Protein AF-A0A1Q3FTN7-F1 (afdb_monomer_lite)

Sequence (301 aa):
FKKHLVLKFFHNANARLQILNSNPANSDQLWDETGSYTIGQLLEKKIRYLQRISRCFEASRSEEESLADGGSYSGTVTLSFEPWGSGFEELFDMERYERYCKEQRFLTRQFNNLNRLRDLTHHDFIEAFQFEVAKNKLVDEWERSRQALQLKENKDRCEALRRDTVNREVALQTAVQAGVLIDEFYSWQLDQIQQTIDEWMSRFEREKDELDGRLQKARAKKNHWNDLKAEVAQRTLEIQRLQEVENAHLERIKHREVCLKSATKIQAWWRGVIVRRGIVLGARKRKKKQSKKNKHKKSKG

Structure (mmCIF, N/CA/C/O backbone):
data_AF-A0A1Q3FTN7-F1
#
_entry.id   AF-A0A1Q3FTN7-F1
#
loop_
_atom_site.group_PDB
_atom_site.id
_atom_site.type_symbol
_atom_site.label_atom_id
_atom_site.label_alt_id
_atom_site.label_comp_id
_atom_site.label_asym_id
_atom_site.label_entity_id
_atom_site.label_seq_id
_atom_site.pdbx_PDB_ins_code
_atom_site.Cartn_x
_atom_site.Cartn_y
_atom_site.Cartn_z
_atom_site.occupancy
_atom_site.B_iso_or_equiv
_atom_site.auth_seq_id
_atom_site.auth_comp_id
_atom_site.auth_asym_id
_atom_site.auth_atom_id
_atom_site.pdbx_PDB_model_num
ATOM 1 N N . PHE A 1 1 ? -48.629 12.466 56.355 1.00 54.19 1 PHE A N 1
ATOM 2 C CA . PHE A 1 1 ? -47.397 12.115 55.604 1.00 54.19 1 PHE A CA 1
ATOM 3 C C . PHE A 1 1 ? -47.635 11.163 54.419 1.00 54.19 1 PHE A C 1
ATOM 5 O O . PHE A 1 1 ? -47.150 11.447 53.330 1.00 54.19 1 PHE A O 1
ATOM 12 N N . LYS A 1 2 ? -48.411 10.073 54.568 1.00 70.19 2 LYS A N 1
ATOM 13 C CA . LYS A 1 2 ? -48.572 9.034 53.522 1.00 70.19 2 LYS A CA 1
ATOM 14 C C . LYS A 1 2 ? -49.324 9.490 52.247 1.00 70.19 2 LYS A C 1
ATOM 16 O O . LYS A 1 2 ? -48.872 9.184 51.149 1.00 70.19 2 LYS A O 1
ATOM 21 N N . LYS A 1 3 ? -50.388 10.305 52.359 1.00 75.25 3 LYS A N 1
ATOM 22 C CA . LYS A 1 3 ? -51.186 10.800 51.206 1.00 75.25 3 LYS A CA 1
ATOM 23 C C . LYS A 1 3 ? -50.378 11.644 50.211 1.00 75.25 3 LYS A C 1
ATOM 25 O O . LYS A 1 3 ? -50.482 11.468 49.003 1.00 75.25 3 LYS A O 1
ATOM 30 N N . HIS A 1 4 ? -49.529 12.531 50.725 1.00 77.56 4 HIS A N 1
ATOM 31 C CA . HIS A 1 4 ? -48.688 13.399 49.901 1.00 77.56 4 HIS A CA 1
ATOM 32 C C . HIS A 1 4 ? -47.653 12.603 49.086 1.00 77.56 4 HIS A C 1
ATOM 34 O O . HIS A 1 4 ? -47.332 12.968 47.958 1.00 77.56 4 HIS A O 1
ATOM 40 N N . LEU A 1 5 ? -47.173 11.478 49.627 1.00 80.88 5 LEU A N 1
ATOM 41 C CA . LEU A 1 5 ? -46.269 10.568 48.926 1.00 80.88 5 LEU A CA 1
ATOM 42 C C . LEU A 1 5 ? -46.978 9.879 47.745 1.00 80.88 5 LEU A C 1
ATOM 44 O O . LEU A 1 5 ? -46.452 9.858 46.637 1.00 80.88 5 LEU A O 1
ATOM 48 N N . VAL A 1 6 ? -48.203 9.386 47.967 1.00 80.81 6 VAL A N 1
ATOM 49 C CA . VAL A 1 6 ? -49.033 8.742 46.930 1.00 80.81 6 VAL A CA 1
ATOM 50 C C . VAL A 1 6 ? -49.372 9.722 45.805 1.00 80.81 6 VAL A C 1
ATOM 52 O O . VAL A 1 6 ? -49.230 9.375 44.635 1.00 80.81 6 VAL A O 1
ATOM 55 N N . LEU A 1 7 ? -49.730 10.966 46.138 1.00 81.94 7 LEU A N 1
ATOM 56 C CA . LEU A 1 7 ? -49.997 12.015 45.147 1.00 81.94 7 LEU A CA 1
ATOM 57 C C . LEU A 1 7 ? -48.755 12.370 44.319 1.00 81.94 7 LEU A C 1
ATOM 59 O O . LEU A 1 7 ? -48.865 12.530 43.103 1.00 81.94 7 LEU A O 1
ATOM 63 N N . LYS A 1 8 ? -47.572 12.431 44.947 1.00 85.94 8 LYS A N 1
ATOM 64 C CA . LYS A 1 8 ? -46.294 12.644 44.248 1.00 85.94 8 LYS A CA 1
ATOM 65 C C . LYS A 1 8 ? -45.966 11.505 43.285 1.00 85.94 8 LYS A C 1
ATOM 67 O O . LYS A 1 8 ? -45.593 11.770 42.144 1.00 85.94 8 LYS A O 1
ATOM 72 N N . PHE A 1 9 ? -46.137 10.252 43.709 1.00 83.94 9 PHE A N 1
ATOM 73 C CA . PHE A 1 9 ? -45.929 9.099 42.830 1.00 83.94 9 PHE A CA 1
ATOM 74 C C . PHE A 1 9 ? -46.935 9.057 41.682 1.00 83.94 9 PHE A C 1
ATOM 76 O O . PHE A 1 9 ? -46.555 8.747 40.556 1.00 83.94 9 PHE A O 1
ATOM 83 N N . PHE A 1 10 ? -48.188 9.430 41.942 1.00 86.88 10 PHE A N 1
ATOM 84 C CA . PHE A 1 10 ? -49.216 9.526 40.913 1.00 86.88 10 PHE A CA 1
ATOM 85 C C . PHE A 1 10 ? -48.866 10.584 39.857 1.00 86.88 10 PHE A C 1
ATOM 87 O O . PHE A 1 10 ? -48.872 10.282 38.666 1.00 86.88 10 PHE A O 1
ATOM 94 N N . HIS A 1 11 ? -48.471 11.790 40.278 1.00 85.62 11 HIS A N 1
ATOM 95 C CA . HIS A 1 11 ? -48.062 12.857 39.357 1.00 85.62 11 HIS A CA 1
ATOM 96 C C . HIS A 1 11 ? -46.811 12.479 38.558 1.00 85.62 11 HIS A C 1
ATOM 98 O O . HIS A 1 11 ? -46.754 12.723 37.356 1.00 85.62 11 HIS A O 1
ATOM 104 N N . ASN A 1 12 ? -45.829 11.835 39.196 1.00 89.12 12 ASN A N 1
ATOM 105 C CA . ASN A 1 12 ? -44.617 11.384 38.518 1.00 89.12 12 ASN A CA 1
ATOM 106 C C . ASN A 1 12 ? -44.907 10.302 37.465 1.00 89.12 12 ASN A C 1
ATOM 108 O O . ASN A 1 12 ? -44.396 10.384 36.349 1.00 89.12 12 ASN A O 1
ATOM 112 N N . ALA A 1 13 ? -45.752 9.320 37.794 1.00 84.12 13 ALA A N 1
ATOM 113 C CA . ALA A 1 13 ? -46.160 8.280 36.854 1.00 84.12 13 ALA A CA 1
ATOM 114 C C . ALA A 1 13 ? -46.949 8.864 35.671 1.00 84.12 13 ALA A C 1
ATOM 116 O O . ALA A 1 13 ? -46.698 8.488 34.528 1.00 84.12 13 ALA A O 1
ATOM 117 N N . ASN A 1 14 ? -47.839 9.826 35.931 1.00 85.81 14 ASN A N 1
ATOM 118 C CA . ASN A 1 14 ? -48.629 10.485 34.893 1.00 85.81 14 ASN A CA 1
ATOM 119 C C . ASN A 1 14 ? -47.761 11.354 33.964 1.00 85.81 14 ASN A C 1
ATOM 121 O O . ASN A 1 14 ? -47.910 11.292 32.749 1.00 85.81 14 ASN A O 1
ATOM 125 N N . ALA A 1 15 ? -46.791 12.095 34.511 1.00 87.00 15 ALA A N 1
ATOM 126 C CA . ALA A 1 15 ? -45.841 12.875 33.715 1.00 87.00 15 ALA A CA 1
ATOM 127 C C . ALA A 1 15 ? -44.970 11.982 32.814 1.00 87.00 15 ALA A C 1
ATOM 129 O O . ALA A 1 15 ? -44.750 12.296 31.648 1.00 87.00 15 ALA A O 1
ATOM 130 N N . ARG A 1 16 ? -44.513 10.830 33.325 1.00 86.12 16 ARG A N 1
ATOM 131 C CA . ARG A 1 16 ? -43.755 9.851 32.528 1.00 86.12 16 ARG A CA 1
ATOM 132 C C . ARG A 1 16 ? -44.594 9.245 31.405 1.00 86.12 16 ARG A C 1
ATOM 134 O O . ARG A 1 16 ? -44.077 9.079 30.307 1.00 86.12 16 ARG A O 1
ATOM 141 N N . LEU A 1 17 ? -45.873 8.961 31.660 1.00 85.19 17 LEU A N 1
ATOM 142 C CA . LEU A 1 17 ? -46.797 8.478 30.633 1.00 85.19 17 LEU A CA 1
ATOM 143 C C . LEU A 1 17 ? -47.054 9.546 29.557 1.00 85.19 17 LEU A C 1
ATOM 145 O O . LEU A 1 17 ? -47.060 9.229 28.374 1.00 85.19 17 LEU A O 1
ATOM 149 N N . GLN A 1 18 ? -47.197 10.817 29.944 1.00 85.75 18 GLN A N 1
ATOM 150 C CA . GLN A 1 18 ? -47.347 11.925 28.994 1.00 85.75 18 GLN A CA 1
ATOM 151 C C . GLN A 1 18 ? -46.122 12.080 28.086 1.00 85.75 18 GLN A C 1
ATOM 153 O O . GLN A 1 18 ? -46.291 12.194 26.877 1.00 85.75 18 GLN A O 1
ATOM 158 N N . ILE A 1 19 ? -44.906 12.007 28.642 1.00 84.44 19 ILE A N 1
ATOM 159 C CA . ILE A 1 19 ? -43.655 12.059 27.864 1.00 84.44 19 ILE A CA 1
ATOM 160 C C . ILE A 1 19 ? -43.576 10.892 26.870 1.00 84.44 19 ILE A C 1
ATOM 162 O O . ILE A 1 19 ? -43.194 11.093 25.719 1.00 84.44 19 ILE A O 1
ATOM 166 N N . LEU A 1 20 ? -43.966 9.687 27.298 1.00 82.00 20 LEU A N 1
ATOM 167 C CA . LEU A 1 20 ? -44.034 8.506 26.432 1.00 82.00 20 LEU A CA 1
ATOM 168 C C . LEU A 1 20 ? -45.044 8.687 25.289 1.00 82.00 20 LEU A C 1
ATOM 170 O O . LEU A 1 20 ? -44.725 8.386 24.144 1.00 82.00 20 LEU A O 1
ATOM 174 N N . ASN A 1 21 ? -46.219 9.249 25.575 1.00 81.75 21 ASN A N 1
ATOM 175 C CA . ASN A 1 21 ? -47.263 9.479 24.573 1.00 81.75 21 ASN A CA 1
ATOM 176 C C . ASN A 1 21 ? -46.935 10.623 23.599 1.00 81.75 21 ASN A C 1
ATOM 178 O O . ASN A 1 21 ? -47.453 10.645 22.486 1.00 81.75 21 ASN A O 1
ATOM 182 N N . SER A 1 22 ? -46.070 11.569 23.981 1.00 83.50 22 SER A N 1
ATOM 183 C CA . SER A 1 22 ? -45.594 12.631 23.083 1.00 83.50 22 SER A CA 1
ATOM 184 C C . SER A 1 22 ? -44.645 12.128 21.988 1.00 83.50 22 SER A C 1
ATOM 186 O O . SER A 1 22 ? -44.362 12.882 21.059 1.00 83.50 22 SER A O 1
ATOM 188 N N . ASN A 1 23 ? -44.155 10.884 22.068 1.00 77.88 23 ASN A N 1
ATOM 189 C CA . ASN A 1 23 ? -43.264 10.303 21.066 1.00 77.88 23 ASN A CA 1
ATOM 190 C C . ASN A 1 23 ? -43.755 8.913 20.594 1.00 77.88 23 ASN A C 1
ATOM 192 O O . ASN A 1 23 ? -43.204 7.884 20.998 1.00 77.88 23 ASN A O 1
ATOM 196 N N . PRO A 1 24 ? -44.790 8.865 19.730 1.00 65.38 24 PRO A N 1
ATOM 197 C CA . PRO A 1 24 ? -45.489 7.630 19.356 1.00 65.38 24 PRO A CA 1
ATOM 198 C C . PRO A 1 24 ? -44.643 6.644 18.534 1.00 65.38 24 PRO A C 1
ATOM 200 O O . PRO A 1 24 ? -45.019 5.488 18.396 1.00 65.38 24 PRO A O 1
ATOM 203 N N . ALA A 1 25 ? -43.488 7.064 18.006 1.00 67.25 25 ALA A N 1
ATOM 204 C CA . ALA A 1 25 ? -42.606 6.190 17.230 1.00 67.25 25 ALA A CA 1
ATOM 205 C C . ALA A 1 25 ? -41.833 5.168 18.093 1.00 67.25 25 ALA A C 1
ATOM 207 O O . ALA A 1 25 ? -41.363 4.168 17.561 1.00 67.25 25 ALA A O 1
ATOM 208 N N . ASN A 1 26 ? -41.716 5.398 19.410 1.00 61.78 26 ASN A N 1
ATOM 209 C CA . ASN A 1 26 ? -40.898 4.581 20.320 1.00 61.78 26 ASN A CA 1
ATOM 210 C C . ASN A 1 26 ? -41.686 3.916 21.466 1.00 61.78 26 ASN A C 1
ATOM 212 O O . ASN A 1 26 ? -41.104 3.134 22.220 1.00 61.78 26 ASN A O 1
ATOM 216 N N . SER A 1 27 ? -42.982 4.208 21.642 1.00 58.59 27 SER A N 1
ATOM 217 C CA . SER A 1 27 ? -43.748 3.734 22.810 1.00 58.59 27 SER A CA 1
ATOM 218 C C . SER A 1 27 ? -43.970 2.220 22.824 1.00 58.59 27 SER A C 1
ATOM 220 O O . SER A 1 27 ? -43.986 1.617 23.897 1.00 58.59 27 SER A O 1
ATOM 222 N N . ASP A 1 28 ? -44.083 1.608 21.645 1.00 62.91 28 ASP A N 1
ATOM 223 C CA . ASP A 1 28 ? -44.433 0.189 21.492 1.00 62.91 28 ASP A CA 1
ATOM 224 C C . ASP A 1 28 ? -43.206 -0.738 21.433 1.00 62.91 28 ASP A C 1
ATOM 226 O O . ASP A 1 28 ? -43.347 -1.958 21.415 1.00 62.91 28 ASP A O 1
ATOM 230 N N . GLN A 1 29 ? -41.989 -0.179 21.435 1.00 69.75 29 GLN A N 1
ATOM 231 C CA . GLN A 1 29 ? -40.733 -0.945 21.389 1.00 69.75 29 GLN A CA 1
ATOM 232 C C . GLN A 1 29 ? -40.005 -1.026 22.733 1.00 69.75 29 GLN A C 1
ATOM 234 O O . GLN A 1 29 ? -39.051 -1.789 22.882 1.00 69.75 29 GLN A O 1
ATOM 239 N N . LEU A 1 30 ? -40.439 -0.249 23.723 1.00 74.88 30 LEU A N 1
ATOM 240 C CA . LEU A 1 30 ? -39.856 -0.254 25.056 1.00 74.88 30 LEU A CA 1
ATOM 241 C C . LEU A 1 30 ? -40.572 -1.298 25.912 1.00 74.88 30 LEU A C 1
ATOM 243 O O . LEU A 1 30 ? -41.626 -1.035 26.494 1.00 74.88 30 LEU A O 1
ATOM 247 N N . TRP A 1 31 ? -39.990 -2.490 25.954 1.00 81.62 31 TRP A N 1
ATOM 248 C CA . TRP A 1 31 ? -40.450 -3.611 26.766 1.00 81.62 31 TRP A CA 1
ATOM 249 C C . TRP A 1 31 ? -39.844 -3.559 28.169 1.00 81.62 31 TRP A C 1
ATOM 251 O O . TRP A 1 31 ? -38.772 -2.987 28.378 1.00 81.62 31 TRP A O 1
ATOM 261 N N . ASP A 1 32 ? -40.540 -4.137 29.144 1.00 81.25 32 ASP A N 1
ATOM 262 C CA . ASP A 1 32 ? -39.949 -4.396 30.453 1.00 81.25 32 ASP A CA 1
ATOM 263 C C . ASP A 1 32 ? -38.835 -5.459 30.376 1.00 81.25 32 ASP A C 1
ATOM 265 O O . ASP A 1 32 ? -38.664 -6.143 29.368 1.00 81.25 32 ASP A O 1
ATOM 269 N N . GLU A 1 33 ? -38.065 -5.613 31.456 1.00 75.56 33 GLU A N 1
ATOM 270 C CA . GLU A 1 33 ? -36.954 -6.579 31.542 1.00 75.56 33 GLU A CA 1
ATOM 271 C C . GLU A 1 33 ? -37.396 -8.037 31.304 1.00 75.56 33 GLU A C 1
ATOM 273 O O . GLU A 1 33 ? -36.567 -8.902 31.029 1.00 75.56 33 GLU A O 1
ATOM 278 N N . THR A 1 34 ? -38.703 -8.312 31.383 1.00 80.88 34 THR A N 1
ATOM 279 C CA . THR A 1 34 ? -39.304 -9.629 31.144 1.00 80.88 34 THR A CA 1
ATOM 280 C C . THR A 1 34 ? -39.882 -9.798 29.737 1.00 80.88 34 THR A C 1
ATOM 282 O O . THR A 1 34 ? -40.396 -10.870 29.421 1.00 80.88 34 THR A O 1
ATOM 285 N N . GLY A 1 35 ? -39.850 -8.757 28.898 1.00 79.12 35 GLY A N 1
ATOM 286 C CA . GLY A 1 35 ? -40.437 -8.757 27.557 1.00 79.12 35 GLY A CA 1
ATOM 287 C C . GLY A 1 35 ? -41.961 -8.937 27.526 1.00 79.12 35 GLY A C 1
ATOM 288 O O . GLY A 1 35 ? -42.517 -9.203 26.467 1.00 79.12 35 GLY A O 1
ATOM 289 N N . SER A 1 36 ? -42.641 -8.852 28.673 1.00 82.50 36 SER A N 1
ATOM 290 C CA . SER A 1 36 ? -44.036 -9.297 28.823 1.00 82.50 36 SER A CA 1
ATOM 291 C C . SER A 1 36 ? -45.043 -8.154 28.731 1.00 82.50 36 SER A C 1
ATOM 293 O O . SER A 1 36 ? -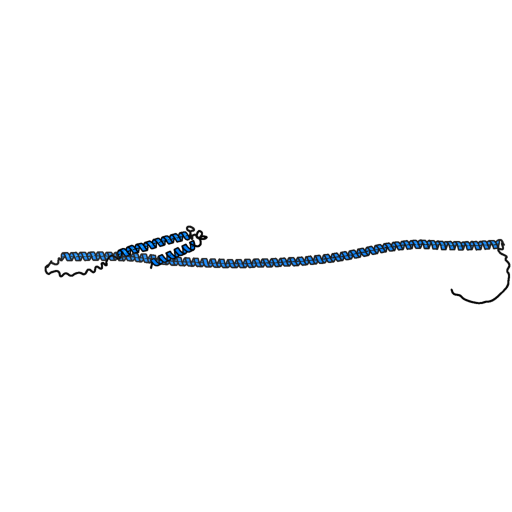46.199 -8.372 28.371 1.00 82.50 36 SER A O 1
ATOM 295 N N . TYR A 1 37 ? -44.610 -6.934 29.047 1.00 82.69 37 TYR A N 1
ATOM 296 C CA . TYR A 1 37 ? -45.428 -5.729 28.969 1.00 82.69 37 TYR A CA 1
ATOM 297 C C . TYR A 1 37 ? -44.615 -4.586 28.374 1.00 82.69 37 TYR A C 1
ATOM 299 O O . TYR A 1 37 ? -43.414 -4.461 28.626 1.00 82.69 37 TYR A O 1
ATOM 307 N N . THR A 1 38 ? -45.278 -3.702 27.633 1.00 88.06 38 THR A N 1
ATOM 308 C CA . THR A 1 38 ? -44.651 -2.433 27.258 1.00 88.06 38 THR A CA 1
ATOM 309 C C . THR A 1 38 ? -44.547 -1.529 28.487 1.00 88.06 38 THR A C 1
ATOM 311 O O . THR A 1 38 ? -45.390 -1.562 29.394 1.00 88.06 38 THR A O 1
ATOM 314 N N . ILE A 1 39 ? -43.519 -0.680 28.538 1.00 84.69 39 ILE A N 1
ATOM 315 C CA . ILE A 1 39 ? -43.327 0.286 29.630 1.00 84.69 39 ILE A CA 1
ATOM 316 C C . ILE A 1 39 ? -44.570 1.183 29.782 1.00 84.69 39 ILE A C 1
ATOM 318 O O . ILE A 1 39 ? -44.947 1.520 30.908 1.00 84.69 39 ILE A O 1
ATOM 322 N N . GLY A 1 40 ? -45.259 1.500 28.678 1.00 84.69 40 GLY A N 1
ATOM 323 C CA . GLY A 1 40 ? -46.549 2.199 28.684 1.00 84.69 40 GLY A CA 1
ATOM 324 C C . GLY A 1 40 ? -47.642 1.436 29.444 1.00 84.69 40 GLY A C 1
ATOM 325 O O . GLY A 1 40 ? -48.225 1.974 30.388 1.00 84.69 40 GLY A O 1
ATOM 326 N N . GLN A 1 41 ? -47.859 0.155 29.121 1.00 86.56 41 GLN A N 1
ATOM 327 C CA . GLN A 1 41 ? -48.838 -0.703 29.810 1.00 86.56 41 GLN A CA 1
ATOM 328 C C . GLN A 1 41 ? -48.537 -0.847 31.310 1.00 86.56 41 GLN A C 1
ATOM 330 O O . GLN A 1 41 ? -49.444 -0.831 32.150 1.00 86.56 41 GLN A O 1
ATOM 335 N N . LEU A 1 42 ? -47.256 -0.948 31.673 1.00 86.25 42 LEU A N 1
ATOM 336 C CA . LEU A 1 42 ? -46.833 -1.036 33.068 1.00 86.25 42 LEU A CA 1
ATOM 337 C C . LEU A 1 42 ? -47.118 0.267 33.834 1.00 86.25 42 LEU A C 1
ATOM 339 O O . LEU A 1 42 ? -47.568 0.227 34.985 1.00 86.25 42 LEU A O 1
ATOM 343 N N . LEU A 1 43 ? -46.8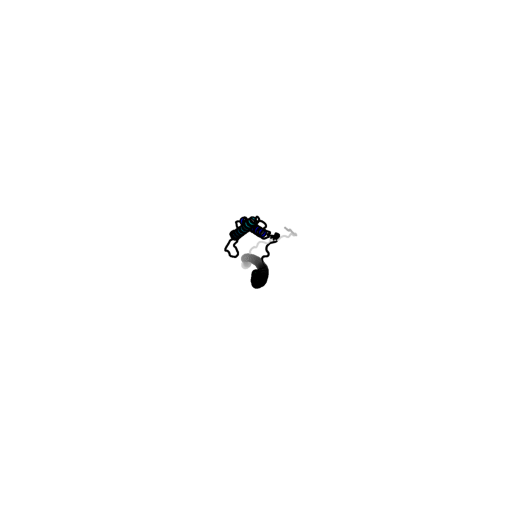77 1.423 33.209 1.00 85.25 43 LEU A N 1
ATOM 344 C CA . LEU A 1 43 ? -47.177 2.733 33.791 1.00 85.25 43 LEU A CA 1
ATOM 345 C C . LEU A 1 43 ? -48.681 2.937 33.971 1.00 85.25 43 LEU A C 1
ATOM 347 O O . LEU A 1 43 ? -49.097 3.349 35.054 1.00 85.25 43 LEU A O 1
ATOM 351 N N . GLU A 1 44 ? -49.506 2.567 32.991 1.00 88.31 44 GLU A N 1
ATOM 352 C CA . GLU A 1 44 ? -50.966 2.609 33.129 1.00 88.31 44 GLU A CA 1
ATOM 353 C C . GLU A 1 44 ? -51.463 1.739 34.287 1.00 88.31 44 GLU A C 1
ATOM 355 O O . GLU A 1 44 ? -52.283 2.176 35.101 1.00 88.31 44 GLU A O 1
ATOM 360 N N . LYS A 1 45 ? -50.931 0.518 34.419 1.00 88.69 45 LYS A N 1
ATOM 361 C CA . LYS A 1 45 ? -51.273 -0.388 35.524 1.00 88.69 45 LYS A CA 1
ATOM 362 C C . LYS A 1 45 ? -50.902 0.218 36.882 1.00 88.69 45 LYS A C 1
ATOM 364 O O . LYS A 1 45 ? -51.706 0.167 37.816 1.00 88.69 45 LYS A O 1
ATOM 369 N N . LYS A 1 46 ? -49.720 0.839 36.993 1.00 86.62 46 LYS A N 1
ATOM 370 C CA . LYS A 1 46 ? -49.274 1.539 38.213 1.00 86.62 46 LYS A CA 1
ATOM 371 C C . LYS A 1 46 ? -50.144 2.760 38.527 1.00 86.62 46 LYS A C 1
ATOM 373 O O . LYS A 1 46 ? -50.503 2.956 39.686 1.00 86.62 46 LYS A O 1
ATOM 378 N N . ILE A 1 47 ? -50.540 3.537 37.519 1.00 89.38 47 ILE A N 1
ATOM 379 C CA . ILE A 1 47 ? -51.456 4.679 37.665 1.00 89.38 47 ILE A CA 1
ATOM 380 C C . ILE A 1 47 ? -52.815 4.210 38.198 1.00 89.38 47 ILE A C 1
ATOM 382 O O . ILE A 1 47 ? -53.291 4.759 39.192 1.00 89.38 47 ILE A O 1
ATOM 386 N N . ARG A 1 48 ? -53.406 3.151 37.624 1.00 88.19 48 ARG A N 1
ATOM 387 C CA . ARG A 1 48 ? -54.673 2.569 38.113 1.00 88.19 48 ARG A CA 1
ATOM 388 C C . ARG A 1 48 ? -54.567 2.081 39.560 1.00 88.19 48 ARG A C 1
ATOM 390 O O . ARG A 1 48 ? -55.484 2.288 40.355 1.00 88.19 48 ARG A O 1
ATOM 397 N N . TYR A 1 49 ? -53.444 1.465 39.927 1.00 83.94 49 TYR A N 1
ATOM 398 C CA . TYR A 1 49 ? -53.199 1.017 41.300 1.00 83.94 49 TYR A CA 1
ATOM 399 C C . TYR A 1 49 ? -53.114 2.194 42.286 1.00 83.94 49 TYR A C 1
ATOM 401 O O . TYR A 1 49 ? -53.758 2.175 43.336 1.00 83.94 49 TYR A O 1
ATOM 409 N N . LEU A 1 50 ? -52.397 3.260 41.921 1.00 82.44 50 LEU A N 1
ATOM 410 C CA . LEU A 1 50 ? -52.296 4.478 42.730 1.00 82.44 50 LEU A CA 1
ATOM 411 C C . LEU A 1 50 ? -53.643 5.209 42.858 1.00 82.44 50 LEU A C 1
ATOM 413 O O . LEU A 1 50 ? -53.954 5.712 43.936 1.00 82.44 50 LEU A O 1
ATOM 417 N N . GLN A 1 51 ? -54.480 5.208 41.814 1.00 84.12 51 GLN A N 1
ATOM 418 C CA . GLN A 1 51 ? -55.854 5.727 41.887 1.00 84.12 51 GLN A CA 1
ATOM 419 C C . GLN A 1 51 ? -56.707 4.939 42.881 1.00 84.12 51 GLN A C 1
ATOM 421 O O . GLN A 1 51 ? -57.441 5.536 43.667 1.00 84.12 51 GLN A O 1
ATOM 426 N N . ARG A 1 52 ? -56.594 3.605 42.883 1.00 85.12 52 ARG A N 1
ATOM 427 C CA . ARG A 1 52 ? -57.318 2.750 43.830 1.00 85.12 52 ARG A CA 1
ATOM 428 C C . ARG A 1 52 ? -56.902 3.038 45.271 1.00 85.12 52 ARG A C 1
ATOM 430 O O . ARG A 1 52 ? -57.769 3.216 46.117 1.00 85.12 52 ARG A O 1
ATOM 437 N N . ILE A 1 53 ? -55.599 3.169 45.526 1.00 79.44 53 ILE A N 1
ATOM 438 C CA . ILE A 1 53 ? -55.076 3.549 46.846 1.00 79.44 53 ILE A CA 1
ATOM 439 C C . ILE A 1 53 ? -55.578 4.938 47.261 1.00 79.44 53 ILE A C 1
ATOM 441 O O . ILE A 1 53 ? -55.985 5.120 48.405 1.00 79.44 53 ILE A O 1
ATOM 445 N N . SER A 1 54 ? -55.588 5.913 46.346 1.00 82.56 54 SER A N 1
ATOM 446 C CA . SER A 1 54 ? -56.099 7.259 46.636 1.00 82.56 54 SER A CA 1
ATOM 447 C C . SER A 1 54 ? -57.574 7.234 47.044 1.00 82.56 54 SER A C 1
ATOM 449 O O . SER A 1 54 ? -57.933 7.864 48.034 1.00 82.56 54 SER A O 1
ATOM 451 N N . ARG A 1 55 ? -58.407 6.449 46.344 1.00 82.12 55 ARG A N 1
ATOM 452 C CA . ARG A 1 55 ? -59.824 6.258 46.697 1.00 82.12 55 ARG A CA 1
ATOM 453 C C . ARG A 1 55 ? -60.000 5.596 48.062 1.00 82.12 55 ARG A C 1
ATOM 455 O O . ARG A 1 55 ? -60.880 5.997 48.810 1.00 82.12 55 ARG A O 1
ATOM 462 N N . CYS A 1 56 ? -59.150 4.629 48.417 1.00 80.69 56 CYS A N 1
ATOM 463 C CA . CYS A 1 56 ? -59.171 4.034 49.756 1.00 80.69 56 CYS A CA 1
ATOM 464 C C . CYS A 1 56 ? -58.868 5.076 50.843 1.00 80.69 56 CYS A C 1
ATOM 466 O O . CYS A 1 56 ? -59.559 5.107 51.851 1.00 80.69 56 CYS A O 1
ATOM 468 N N . PHE A 1 57 ? -57.904 5.976 50.621 1.00 79.00 57 PHE A N 1
ATOM 469 C CA . PHE A 1 57 ? -57.625 7.063 51.568 1.00 79.00 57 PHE A CA 1
ATOM 470 C C . PHE A 1 57 ? -58.764 8.087 51.682 1.00 79.00 57 PHE A C 1
ATOM 472 O O . PHE A 1 57 ? -58.906 8.717 52.727 1.00 79.00 57 PHE A O 1
ATOM 479 N N . GLU A 1 58 ? -59.550 8.290 50.626 1.00 78.88 58 GLU A N 1
ATOM 480 C CA . GLU A 1 58 ? -60.731 9.162 50.658 1.00 78.88 58 GLU A CA 1
ATOM 481 C C . GLU A 1 58 ? -61.912 8.494 51.372 1.00 78.88 58 GLU A C 1
ATOM 483 O O . GLU A 1 58 ? -62.575 9.147 52.173 1.00 78.88 58 GLU A O 1
ATOM 488 N N . ALA A 1 59 ? -62.107 7.187 51.176 1.00 75.19 59 ALA A N 1
ATOM 489 C CA . ALA A 1 59 ? -63.109 6.404 51.897 1.00 75.19 59 ALA A CA 1
ATOM 490 C C . ALA A 1 59 ? -62.818 6.336 53.407 1.00 75.19 59 ALA A C 1
ATOM 492 O O . ALA A 1 59 ? -63.710 6.596 54.208 1.00 75.19 59 ALA A O 1
ATOM 493 N N . SER A 1 60 ? -61.562 6.103 53.810 1.00 69.56 60 SER A N 1
ATOM 494 C CA . SER A 1 60 ? -61.180 6.099 55.233 1.00 69.56 60 SER A CA 1
ATOM 495 C C . SER A 1 60 ? -61.396 7.454 55.914 1.00 69.56 60 SER A C 1
ATOM 497 O O . SER A 1 60 ? -61.687 7.506 57.103 1.00 69.56 60 SER A O 1
ATOM 499 N N . ARG A 1 61 ? -61.294 8.560 55.164 1.00 65.12 61 ARG A N 1
ATOM 500 C CA . ARG A 1 61 ? -61.564 9.900 55.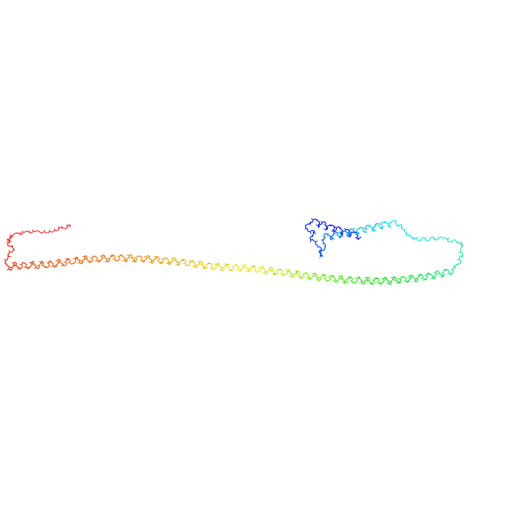697 1.00 65.12 61 ARG A CA 1
ATOM 501 C C . ARG A 1 61 ? -63.060 10.159 55.877 1.00 65.12 61 ARG A C 1
ATOM 503 O O . ARG A 1 61 ? -63.435 10.802 56.845 1.00 65.12 61 ARG A O 1
ATOM 510 N N . SER A 1 62 ? -63.899 9.641 54.980 1.00 60.03 62 SER A N 1
ATOM 511 C CA . SER A 1 62 ? -65.360 9.695 55.124 1.00 60.03 62 SER A CA 1
ATOM 512 C C . SER A 1 62 ? -65.842 8.922 56.355 1.00 60.03 62 SER A C 1
ATOM 514 O O . SER A 1 62 ? -66.819 9.332 56.974 1.00 60.03 62 SER A O 1
ATOM 516 N N . GLU A 1 63 ? -65.174 7.824 56.719 1.00 57.50 63 GLU A N 1
ATOM 517 C CA . GLU A 1 63 ? -65.492 7.062 57.932 1.00 57.50 63 GLU A CA 1
ATOM 518 C C . GLU A 1 63 ? -65.016 7.792 59.201 1.00 57.50 63 GLU A C 1
ATOM 520 O O . GLU A 1 63 ? -65.781 7.892 60.160 1.00 57.50 63 GLU A O 1
ATOM 525 N N . GLU A 1 64 ? -63.823 8.402 59.191 1.00 55.72 64 GLU A N 1
ATOM 526 C CA . GLU A 1 64 ? -63.331 9.233 60.307 1.00 55.72 64 GLU A CA 1
ATOM 527 C C . GLU A 1 64 ? -64.134 10.536 60.495 1.00 55.72 64 GLU A C 1
ATOM 529 O O . GLU A 1 64 ? -64.418 10.906 61.632 1.00 55.72 64 GLU A O 1
ATOM 534 N N . GLU A 1 65 ? -64.569 11.212 59.423 1.00 53.34 65 GLU A N 1
ATOM 535 C CA . GLU A 1 65 ? -65.441 12.401 59.514 1.00 53.34 65 GLU A CA 1
ATOM 536 C C . GLU A 1 65 ? -66.885 12.033 59.920 1.00 53.34 65 GLU A C 1
ATOM 538 O O . GLU A 1 65 ? -67.555 12.854 60.540 1.00 53.34 65 GLU A O 1
ATOM 543 N N . SER A 1 66 ? -67.342 10.792 59.686 1.00 51.44 66 SER A N 1
ATOM 544 C CA . SER A 1 66 ? -68.628 10.292 60.215 1.00 51.44 66 SER A CA 1
ATOM 545 C C . SER A 1 66 ? -68.580 9.881 61.696 1.00 51.44 66 SER A C 1
ATOM 547 O O . SER A 1 66 ? -69.614 9.847 62.358 1.00 51.44 66 SER A O 1
ATOM 549 N N . LEU A 1 67 ? -67.385 9.606 62.232 1.00 51.75 67 LEU A N 1
ATOM 550 C CA . LEU A 1 67 ? -67.146 9.310 63.653 1.00 51.75 67 LEU A CA 1
ATOM 551 C C . LEU A 1 67 ? -66.751 10.556 64.465 1.00 51.75 67 LEU A C 1
ATOM 553 O O . LEU A 1 67 ? -66.772 10.515 65.694 1.00 51.75 67 LEU A O 1
ATOM 557 N N . ALA A 1 68 ? -66.429 11.669 63.800 1.00 45.66 68 ALA A N 1
ATOM 558 C CA . ALA A 1 68 ? -66.070 12.935 64.439 1.00 45.66 68 ALA A CA 1
ATOM 559 C C . ALA A 1 68 ? -67.278 13.781 64.904 1.00 45.66 68 ALA A C 1
ATOM 561 O O . ALA A 1 68 ? -67.062 14.790 65.573 1.00 45.66 68 ALA A O 1
ATOM 562 N N . ASP A 1 69 ? -68.520 13.359 64.622 1.00 45.31 69 ASP A N 1
ATOM 563 C CA . ASP A 1 69 ? -69.754 13.916 65.225 1.00 45.31 69 ASP A CA 1
ATOM 564 C C . ASP A 1 69 ? -70.306 13.027 66.369 1.00 45.31 69 ASP A C 1
ATOM 566 O O . ASP A 1 69 ? -71.439 13.160 66.830 1.00 45.31 69 ASP A O 1
ATOM 570 N N . GLY A 1 70 ? -69.487 12.086 66.854 1.00 44.47 70 GLY A N 1
ATOM 571 C CA . GLY A 1 70 ? -69.759 11.265 68.032 1.00 44.47 70 GLY A CA 1
ATOM 572 C C . GLY A 1 70 ? -69.240 11.945 69.294 1.00 44.47 70 GLY A C 1
ATOM 573 O O . GLY A 1 70 ? -68.039 11.960 69.553 1.00 44.47 70 GLY A O 1
ATOM 574 N N . GLY A 1 71 ? -70.159 12.520 70.067 1.00 41.66 71 GLY A N 1
ATOM 575 C CA . GLY A 1 71 ? -69.896 13.301 71.269 1.00 41.66 71 GLY A CA 1
ATOM 576 C C . GLY A 1 71 ? -68.857 12.715 72.231 1.00 41.66 71 GLY A C 1
ATOM 577 O O . GLY A 1 71 ? -68.816 11.521 72.524 1.00 41.66 71 GLY A O 1
ATOM 578 N N . SER A 1 72 ? -68.056 13.632 72.771 1.00 43.91 72 SER A N 1
ATOM 579 C CA . SER A 1 72 ? -67.204 13.468 73.945 1.00 43.91 72 SER A CA 1
ATOM 580 C C . SER A 1 72 ? -67.957 12.774 75.088 1.00 43.91 72 SER A C 1
ATOM 582 O O . SER A 1 72 ? -68.633 13.420 75.886 1.00 43.91 72 SER A O 1
ATOM 584 N N . TYR A 1 73 ? -67.816 11.452 75.203 1.00 43.91 73 TYR A N 1
ATOM 585 C CA . TYR A 1 73 ? -68.141 10.723 76.427 1.00 43.91 73 TYR A CA 1
ATOM 586 C C . TYR A 1 73 ? -66.903 10.722 77.330 1.00 43.91 73 TYR A C 1
ATOM 588 O O . TYR A 1 73 ? -66.294 9.694 77.621 1.00 43.91 73 TYR A O 1
ATOM 596 N N . SER A 1 74 ? -66.512 11.919 77.777 1.00 40.12 74 SER A N 1
ATOM 597 C CA . SER A 1 74 ? -65.714 12.080 78.991 1.00 40.12 74 SER A CA 1
ATOM 598 C C . SER A 1 74 ? -66.626 11.770 80.175 1.00 40.12 74 SER A C 1
ATOM 600 O O . SER A 1 74 ? -67.157 12.665 80.832 1.00 40.12 74 SER A O 1
ATOM 602 N N . GLY A 1 75 ? -66.842 10.478 80.420 1.00 38.22 75 GLY A N 1
ATOM 603 C CA . GLY A 1 75 ? -67.489 9.968 81.621 1.00 38.22 75 GLY A CA 1
ATOM 604 C C . GLY A 1 75 ? -66.583 10.151 82.834 1.00 38.22 75 GLY A C 1
ATOM 605 O O . GLY A 1 75 ? -66.103 9.180 83.410 1.00 38.22 75 GLY A O 1
ATOM 606 N N . THR A 1 76 ? -66.341 11.398 83.233 1.00 41.66 76 THR A N 1
ATOM 607 C CA . THR A 1 76 ? -66.035 11.716 84.626 1.00 41.66 76 THR A CA 1
ATOM 608 C C . THR A 1 76 ? -67.277 11.321 85.410 1.00 41.66 76 THR A C 1
ATOM 610 O O . THR A 1 76 ? -68.277 12.035 85.403 1.00 41.66 76 THR A O 1
ATOM 613 N N . VAL A 1 77 ? -67.251 10.133 86.013 1.00 37.53 77 VAL A N 1
ATOM 614 C CA . VAL A 1 77 ? -68.256 9.719 86.989 1.00 37.53 77 VAL A CA 1
ATOM 615 C C . VAL A 1 77 ? -68.060 10.614 88.206 1.00 37.53 77 VAL A C 1
ATOM 617 O O . VAL A 1 77 ? -67.276 10.326 89.108 1.00 37.53 77 VAL A O 1
ATOM 620 N N . THR A 1 78 ? -68.736 11.756 88.188 1.00 38.47 78 THR A N 1
ATOM 621 C CA . THR A 1 78 ? -68.975 12.580 89.362 1.00 38.47 78 THR A CA 1
ATOM 622 C C . THR A 1 78 ? -69.849 11.735 90.280 1.00 38.47 78 THR A C 1
ATOM 624 O O . THR A 1 78 ? -71.053 11.622 90.067 1.00 38.47 78 THR A O 1
ATOM 627 N N . LEU A 1 79 ? -69.236 11.067 91.259 1.00 37.78 79 LEU A N 1
ATOM 628 C CA . LEU A 1 79 ? -69.962 10.462 92.370 1.00 37.78 79 LEU A CA 1
ATOM 629 C C . LEU A 1 79 ? -70.638 11.605 93.132 1.00 37.78 79 LEU A C 1
ATOM 631 O O . LEU A 1 79 ? -70.030 12.246 93.988 1.00 37.78 79 LEU A O 1
ATOM 635 N N . SER A 1 80 ? -71.886 11.898 92.776 1.00 37.38 80 SER A N 1
ATOM 636 C CA . SER A 1 80 ? -72.793 12.675 93.604 1.00 37.38 80 SER A CA 1
ATOM 637 C C . SER A 1 80 ? -73.010 11.883 94.890 1.00 37.38 80 SER A C 1
ATOM 639 O O . SER A 1 80 ? -73.783 10.926 94.926 1.00 37.38 80 SER A O 1
ATOM 641 N N . PHE A 1 81 ? -72.260 12.244 95.928 1.00 40.84 81 PHE A N 1
ATOM 642 C CA . PHE A 1 81 ? -72.490 11.784 97.288 1.00 40.84 81 PHE A CA 1
ATOM 643 C C . PHE A 1 81 ? -73.793 12.429 97.770 1.00 40.84 81 PHE A C 1
ATOM 645 O O . PHE A 1 81 ? -73.792 13.515 98.349 1.00 40.84 81 PHE A O 1
ATOM 652 N N . GLU A 1 82 ? -74.920 11.796 97.447 1.00 39.66 82 GLU A N 1
ATOM 653 C CA . GLU A 1 82 ? -76.170 12.062 98.147 1.00 39.66 82 GLU A CA 1
ATOM 654 C C . GLU A 1 82 ? -75.958 11.710 99.628 1.00 39.66 82 GLU A C 1
ATOM 656 O O . GLU A 1 82 ? -75.404 10.648 99.923 1.00 39.66 82 GLU A O 1
ATOM 661 N N . PRO A 1 83 ? -76.342 12.576 100.579 1.00 39.62 83 PRO A N 1
ATOM 662 C CA . PRO A 1 83 ? -76.295 12.248 101.995 1.00 39.62 83 PRO A CA 1
ATOM 663 C C . PRO A 1 83 ? -77.317 11.143 102.258 1.00 39.62 83 PRO A C 1
ATOM 665 O O . PRO A 1 83 ? -78.522 11.395 102.270 1.00 39.62 83 PRO A O 1
ATOM 668 N N . TRP A 1 84 ? -76.843 9.909 102.437 1.00 46.75 84 TRP A N 1
ATOM 669 C CA . TRP A 1 84 ? -77.702 8.807 102.856 1.00 46.75 84 TRP A CA 1
ATOM 670 C C . TRP A 1 84 ? -78.302 9.181 104.206 1.00 46.75 84 TRP A C 1
ATOM 672 O O . TRP A 1 84 ? -77.595 9.381 105.197 1.00 46.75 84 TRP A O 1
ATOM 682 N N . GLY A 1 85 ? -79.620 9.365 104.188 1.00 39.84 85 GLY A N 1
ATOM 683 C CA . GLY A 1 85 ? -80.416 9.720 105.342 1.00 39.84 85 GLY A CA 1
ATOM 684 C C . GLY A 1 85 ? -80.205 8.726 106.476 1.00 39.84 85 GLY A C 1
ATOM 685 O O . GLY A 1 85 ? -80.234 7.512 106.291 1.00 39.84 85 GLY A O 1
ATOM 686 N N . SER A 1 86 ? -80.004 9.298 107.658 1.00 46.03 86 SER A N 1
ATOM 687 C CA . SER A 1 86 ? -80.144 8.663 108.962 1.00 46.03 86 SER A CA 1
ATOM 688 C C . SER A 1 86 ? -81.406 7.796 109.001 1.00 46.03 86 SER A C 1
ATOM 690 O O . SER A 1 86 ? -82.517 8.324 108.943 1.00 46.03 86 SER A O 1
ATOM 692 N N . GLY A 1 87 ? -81.237 6.476 109.068 1.00 44.06 87 GLY A N 1
ATOM 693 C CA . GLY A 1 87 ? -82.365 5.549 109.160 1.00 44.06 87 GLY A CA 1
ATOM 694 C C . GLY A 1 87 ? -82.180 4.215 108.450 1.00 44.06 87 GLY A C 1
ATOM 695 O O . GLY A 1 87 ? -83.149 3.693 107.915 1.00 44.06 87 GLY A O 1
ATOM 696 N N . PHE A 1 88 ? -80.974 3.648 108.425 1.00 39.22 88 PHE A N 1
ATOM 697 C CA . PHE A 1 88 ? -80.817 2.230 108.115 1.00 39.22 88 PHE A CA 1
ATOM 698 C C . PHE A 1 88 ? -79.564 1.701 108.802 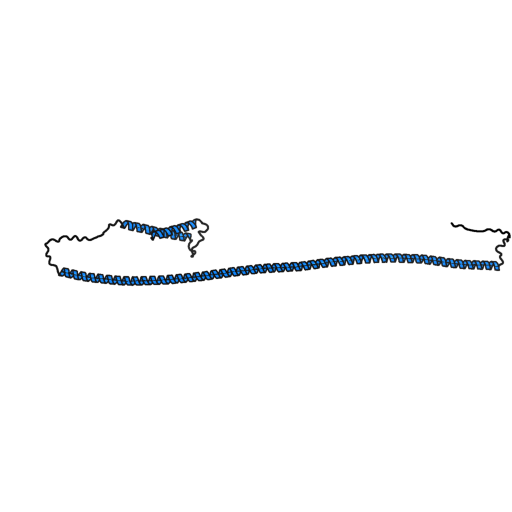1.00 39.22 88 PHE A C 1
ATOM 700 O O . PHE A 1 88 ? -78.468 1.654 108.252 1.00 39.22 88 PHE A O 1
ATOM 707 N N . GLU A 1 89 ? -79.750 1.332 110.063 1.00 47.69 89 GLU A N 1
ATOM 708 C CA . GLU A 1 89 ? -78.876 0.429 110.802 1.00 47.69 89 GLU A CA 1
ATOM 709 C C . GLU A 1 89 ? -79.080 -0.983 110.216 1.00 47.69 89 GLU A C 1
ATOM 711 O O . GLU A 1 89 ? -79.562 -1.906 110.868 1.00 47.69 89 GLU A O 1
ATOM 716 N N . GLU A 1 90 ? -78.805 -1.129 108.914 1.00 46.41 90 GLU A N 1
ATOM 717 C CA . GLU A 1 90 ? -78.668 -2.430 108.278 1.00 46.41 90 GLU A CA 1
ATOM 718 C C . GLU A 1 90 ? -77.357 -2.985 108.811 1.00 46.41 90 GLU A C 1
ATOM 720 O O . GLU A 1 90 ? -76.266 -2.533 108.452 1.00 46.41 90 GLU A O 1
ATOM 725 N N . LEU A 1 91 ? -77.496 -3.888 109.779 1.00 47.34 91 LEU A N 1
ATOM 726 C CA . LEU A 1 91 ? -76.434 -4.704 110.337 1.00 47.34 91 LEU A CA 1
ATOM 727 C C . LEU A 1 91 ? -75.438 -5.030 109.220 1.00 47.34 91 LEU A C 1
ATOM 729 O O . LEU A 1 91 ? -75.816 -5.667 108.237 1.00 47.34 91 LEU A O 1
ATOM 733 N N . PHE A 1 92 ? -74.203 -4.541 109.346 1.00 51.56 92 PHE A N 1
ATOM 734 C CA . PHE A 1 92 ? -73.122 -4.807 108.406 1.00 51.56 92 PHE A CA 1
ATOM 735 C C . PHE A 1 92 ? -73.069 -6.324 108.186 1.00 51.56 92 PHE A C 1
ATOM 737 O O . PHE A 1 92 ? -72.630 -7.058 109.073 1.00 51.56 92 PHE A O 1
ATOM 744 N N . ASP A 1 93 ? -73.614 -6.797 107.058 1.00 66.38 93 ASP A N 1
ATOM 745 C CA . ASP A 1 93 ? -73.736 -8.225 106.780 1.00 66.38 93 ASP A CA 1
ATOM 746 C C . ASP A 1 93 ? -72.333 -8.743 106.487 1.00 66.38 93 ASP A C 1
ATOM 748 O O . ASP A 1 93 ? -71.818 -8.698 105.361 1.00 66.38 93 ASP A O 1
ATOM 752 N N . MET A 1 94 ? -71.686 -9.168 107.567 1.00 73.56 94 MET A N 1
ATOM 753 C CA . MET A 1 94 ? -70.326 -9.668 107.568 1.00 73.56 94 MET A CA 1
ATOM 754 C C . MET A 1 94 ? -70.162 -10.817 106.575 1.00 73.56 94 MET A C 1
ATOM 756 O O . MET A 1 94 ? -69.104 -10.912 105.957 1.00 73.56 94 MET A O 1
ATOM 760 N N . GLU A 1 95 ? -71.198 -11.626 106.329 1.00 76.12 95 GLU A N 1
ATOM 761 C CA . GLU A 1 95 ? -71.140 -12.708 105.344 1.00 76.12 95 GLU A CA 1
ATOM 762 C C . GLU A 1 95 ? -71.131 -12.187 103.902 1.00 76.12 95 GLU A C 1
ATOM 764 O O . GLU A 1 95 ? -70.473 -12.762 103.024 1.00 76.12 95 GLU A O 1
ATOM 769 N N . ARG A 1 96 ? -71.849 -11.094 103.627 1.00 78.25 96 ARG A N 1
ATOM 770 C CA . ARG A 1 96 ? -71.856 -10.444 102.309 1.00 78.25 96 ARG A CA 1
ATOM 771 C C . ARG A 1 96 ? -70.533 -9.740 102.029 1.00 78.25 96 ARG A C 1
ATOM 773 O O . ARG A 1 96 ? -69.996 -9.881 100.928 1.00 78.25 96 ARG A O 1
ATOM 780 N N . TYR A 1 97 ? -69.974 -9.049 103.022 1.00 81.69 97 TYR A N 1
ATOM 781 C CA . TYR A 1 97 ? -68.641 -8.453 102.917 1.00 81.69 97 TYR A CA 1
ATOM 782 C C . TYR A 1 97 ? -67.558 -9.528 102.745 1.00 81.69 97 TYR A C 1
ATOM 784 O O . TYR A 1 97 ? -66.676 -9.399 101.895 1.00 81.69 97 TYR A O 1
ATOM 792 N N . GLU A 1 98 ? -67.657 -10.645 103.470 1.00 83.38 98 GLU A N 1
ATOM 793 C CA . GLU A 1 98 ? -66.720 -11.759 103.325 1.00 83.38 98 GLU A CA 1
ATOM 794 C C . GLU A 1 98 ? -66.804 -12.409 101.931 1.00 83.38 98 GLU A C 1
ATOM 796 O O . GLU A 1 98 ? -65.767 -12.720 101.334 1.00 83.38 98 GLU A O 1
ATOM 801 N N . ARG A 1 99 ? -68.013 -12.565 101.365 1.00 85.88 99 ARG A N 1
ATOM 802 C CA . ARG A 1 99 ? -68.211 -12.995 99.967 1.00 85.88 99 ARG A CA 1
ATOM 803 C C . ARG A 1 99 ? -67.573 -12.025 98.975 1.00 85.88 99 ARG A C 1
ATOM 805 O O . ARG A 1 99 ? -66.822 -12.473 98.110 1.00 85.88 99 ARG A O 1
ATOM 812 N N . TYR A 1 100 ? -67.791 -10.723 99.145 1.00 86.38 100 TYR A N 1
ATOM 813 C CA . TYR A 1 100 ? -67.182 -9.694 98.303 1.00 86.38 100 TYR A CA 1
ATOM 814 C C . TYR A 1 100 ? -65.648 -9.725 98.376 1.00 86.38 100 TYR A C 1
ATOM 816 O O . TYR A 1 100 ? -64.976 -9.738 97.349 1.00 86.38 100 TYR A O 1
ATOM 824 N N . CYS A 1 101 ? -65.062 -9.843 99.571 1.00 88.50 101 CYS A N 1
ATOM 825 C CA . CYS A 1 101 ? -63.614 -9.985 99.719 1.00 88.50 101 CYS A CA 1
ATOM 826 C C . CYS A 1 101 ? -63.075 -11.266 99.057 1.00 88.50 101 CYS A C 1
ATOM 828 O O . CYS A 1 101 ? -61.980 -11.248 98.488 1.00 88.50 101 CYS A O 1
ATOM 830 N N . LYS A 1 102 ? -63.808 -12.388 99.125 1.00 90.56 102 LYS A N 1
ATOM 831 C CA . LYS A 1 102 ? -63.437 -13.642 98.441 1.00 90.56 102 LYS A CA 1
ATOM 832 C C . LYS A 1 102 ? -63.469 -13.473 96.920 1.00 90.56 102 LYS A C 1
ATOM 834 O O . LYS A 1 102 ? -62.515 -13.877 96.252 1.00 90.56 102 LYS A O 1
ATOM 839 N N . GLU A 1 103 ? -64.505 -12.833 96.392 1.00 92.12 103 GLU A N 1
ATOM 840 C CA . GLU A 1 103 ? -64.653 -12.531 94.967 1.00 92.12 103 GLU A CA 1
ATOM 841 C C . GLU A 1 103 ? -63.575 -11.557 94.477 1.00 92.12 103 GLU A C 1
ATOM 843 O O . GLU A 1 103 ? -62.905 -11.823 93.482 1.00 92.12 103 GLU A O 1
ATOM 848 N N . GLN A 1 104 ? -63.296 -10.496 95.234 1.00 91.25 104 GLN A N 1
ATOM 849 C CA . GLN A 1 104 ? -62.230 -9.546 94.931 1.00 91.25 104 GLN A CA 1
ATOM 850 C C . GLN A 1 104 ? -60.858 -10.233 94.892 1.00 91.25 104 GLN A C 1
ATOM 852 O O . GLN A 1 104 ? -60.081 -10.004 93.964 1.00 91.25 104 GLN A O 1
ATOM 857 N N . ARG A 1 105 ? -60.553 -11.131 95.842 1.00 91.94 105 ARG A N 1
ATOM 858 C CA . ARG A 1 105 ? -59.321 -11.946 95.807 1.00 91.94 105 ARG A CA 1
ATOM 859 C C . ARG A 1 105 ? -59.282 -12.878 94.593 1.00 91.94 105 ARG A C 1
ATOM 861 O O . ARG A 1 105 ? -58.216 -13.036 93.998 1.00 91.94 105 ARG A O 1
ATOM 868 N N . PHE A 1 106 ? -60.404 -13.495 94.222 1.00 93.56 106 PHE A N 1
ATOM 869 C CA . PHE A 1 106 ? -60.498 -14.357 93.040 1.00 93.56 106 PHE A CA 1
ATOM 870 C C . PHE A 1 106 ? -60.265 -13.574 91.741 1.00 93.56 106 PHE A C 1
ATOM 872 O O . PHE A 1 106 ? -59.407 -13.959 90.946 1.00 93.56 106 PHE A O 1
ATOM 879 N N . LEU A 1 107 ? -60.942 -12.440 91.563 1.00 91.94 107 LEU A N 1
ATOM 880 C CA . LEU A 1 107 ? -60.774 -11.556 90.409 1.00 91.94 107 LEU A CA 1
ATOM 881 C C . LEU A 1 107 ? -59.358 -10.982 90.335 1.00 91.94 107 LEU A C 1
ATOM 883 O O . LEU A 1 107 ? -58.773 -10.942 89.259 1.00 91.94 107 LEU A O 1
ATOM 887 N N . THR A 1 108 ? -58.760 -10.629 91.475 1.00 92.62 108 THR A N 1
ATOM 888 C CA . THR A 1 108 ? -57.362 -10.171 91.535 1.00 92.62 108 THR A CA 1
ATOM 889 C C . THR A 1 108 ? -56.403 -11.266 91.059 1.00 92.62 108 THR A C 1
ATOM 891 O O . THR A 1 108 ? -55.476 -10.991 90.301 1.00 92.62 108 THR A O 1
ATOM 894 N N . ARG A 1 109 ? -56.634 -12.534 91.435 1.00 93.31 109 ARG A N 1
ATOM 895 C CA . ARG A 1 109 ? -55.844 -13.674 90.928 1.00 93.31 109 ARG A CA 1
ATOM 896 C C . ARG A 1 109 ? -56.038 -13.887 89.427 1.00 93.31 109 ARG A C 1
ATOM 898 O O . ARG A 1 109 ? -55.051 -14.107 88.733 1.00 93.31 109 ARG A O 1
ATOM 905 N N . GLN A 1 110 ? -57.272 -13.801 88.929 1.00 93.12 110 GLN A N 1
ATOM 906 C CA . GLN A 1 110 ? -57.568 -13.913 87.495 1.00 93.12 110 GLN A CA 1
ATOM 907 C C . GLN A 1 110 ? -56.894 -12.796 86.694 1.00 93.12 110 GLN A C 1
ATOM 909 O O . GLN A 1 110 ? -56.220 -13.064 85.704 1.00 93.12 110 GLN A O 1
ATOM 914 N N . PHE A 1 111 ? -56.995 -11.556 87.167 1.00 93.12 111 PHE A N 1
ATOM 915 C CA . PHE A 1 111 ? -56.341 -10.400 86.564 1.00 93.12 111 PHE A CA 1
ATOM 916 C C . PHE A 1 111 ? -54.814 -10.550 86.547 1.00 93.12 111 PHE A C 1
ATOM 918 O O . PHE A 1 111 ? -54.182 -10.329 85.516 1.00 93.12 111 PHE A O 1
ATOM 925 N N . ASN A 1 112 ? -54.215 -11.010 87.648 1.00 93.81 112 ASN A N 1
ATOM 926 C CA . ASN A 1 112 ? -52.776 -11.276 87.710 1.00 93.81 112 ASN A CA 1
ATOM 927 C C . ASN A 1 112 ? -52.347 -12.409 86.763 1.00 93.81 112 ASN A C 1
ATOM 929 O O . ASN A 1 112 ? -51.299 -12.302 86.129 1.00 93.81 112 ASN A O 1
ATOM 933 N N . ASN A 1 113 ? -53.153 -13.466 86.619 1.00 93.69 113 ASN A N 1
ATOM 934 C CA . ASN A 1 113 ? -52.900 -14.529 85.643 1.00 93.69 113 ASN A CA 1
ATOM 935 C C . ASN A 1 113 ? -52.981 -14.016 84.201 1.00 93.69 113 ASN A C 1
ATOM 937 O O . ASN A 1 113 ? -52.111 -14.343 83.399 1.00 93.69 113 ASN A O 1
ATOM 941 N N . LEU A 1 114 ? -53.978 -13.189 83.877 1.00 93.50 114 LEU A N 1
ATOM 942 C CA . LEU A 1 114 ? -54.113 -12.574 82.555 1.00 93.50 114 LEU A CA 1
ATOM 943 C C . LEU A 1 114 ? -52.951 -11.628 82.246 1.00 93.50 114 LEU A C 1
ATOM 945 O O . LEU A 1 114 ? -52.408 -11.687 81.147 1.00 93.50 114 LEU A O 1
ATOM 949 N N . ASN A 1 115 ? -52.517 -10.816 83.213 1.00 91.94 115 ASN A N 1
ATOM 950 C CA . ASN A 1 115 ? -51.327 -9.979 83.055 1.00 91.94 115 ASN A CA 1
ATOM 951 C C . ASN A 1 115 ? -50.076 -10.824 82.823 1.00 91.94 115 ASN A C 1
ATOM 953 O O . ASN A 1 115 ? -49.313 -10.529 81.914 1.00 91.94 115 ASN A O 1
ATOM 957 N N . ARG A 1 116 ? -49.899 -11.922 83.566 1.00 92.19 116 ARG A N 1
ATOM 958 C CA . ARG A 1 116 ? -48.772 -12.834 83.345 1.00 92.19 116 ARG A CA 1
ATOM 959 C C . ARG A 1 116 ? -48.811 -13.467 81.952 1.00 92.19 116 ARG A C 1
ATOM 961 O O . ARG A 1 116 ? -47.774 -13.569 81.308 1.00 92.19 116 ARG A O 1
ATOM 968 N N . LEU A 1 117 ? -49.989 -13.874 81.477 1.00 91.50 117 LEU A N 1
ATOM 969 C CA . LEU A 1 117 ? -50.161 -14.443 80.138 1.00 91.50 117 LEU A CA 1
ATOM 970 C C . LEU A 1 117 ? -49.888 -13.401 79.042 1.00 91.50 117 LEU A C 1
ATOM 972 O O . LEU A 1 117 ? -49.234 -13.701 78.045 1.00 91.50 117 LEU A O 1
ATOM 976 N N . ARG A 1 118 ? -50.352 -12.163 79.246 1.00 91.94 118 ARG A N 1
ATOM 977 C CA . ARG A 1 118 ? -50.054 -11.019 78.379 1.00 91.94 118 ARG A CA 1
ATOM 978 C C . ARG A 1 118 ? -48.555 -10.752 78.330 1.00 91.94 118 ARG A C 1
ATOM 980 O O . ARG A 1 118 ? -48.014 -10.588 77.248 1.00 91.94 118 ARG A O 1
ATOM 987 N N . ASP A 1 119 ? -47.883 -10.723 79.474 1.00 92.50 119 ASP A N 1
ATOM 988 C CA . ASP A 1 119 ? -46.455 -10.418 79.532 1.00 92.50 119 ASP A CA 1
ATOM 989 C C . ASP A 1 119 ? -45.622 -11.531 78.871 1.00 92.50 119 ASP A C 1
ATOM 991 O O . ASP A 1 119 ? -44.685 -11.224 78.139 1.00 92.50 119 ASP A O 1
ATOM 995 N N . LEU A 1 120 ? -46.009 -12.804 79.036 1.00 91.31 120 LEU A N 1
ATOM 996 C CA . LEU A 1 120 ? -45.394 -13.943 78.336 1.00 91.31 120 LEU A CA 1
ATOM 997 C C . LEU A 1 120 ? -45.589 -13.858 76.814 1.00 91.31 120 LEU A C 1
ATOM 999 O O . LEU A 1 120 ? -44.619 -13.870 76.068 1.00 91.31 120 LEU A O 1
ATOM 1003 N N . THR A 1 121 ? -46.829 -13.693 76.348 1.00 91.06 121 THR A N 1
ATOM 1004 C CA . THR A 1 121 ? -47.127 -13.594 74.905 1.00 91.06 121 THR A CA 1
ATOM 1005 C C . THR A 1 121 ? -46.500 -12.359 74.254 1.00 91.06 121 THR A C 1
ATOM 1007 O O . THR A 1 121 ? -46.052 -12.416 73.110 1.00 91.06 121 THR A O 1
ATOM 1010 N N . HIS A 1 122 ? -46.431 -11.241 74.977 1.00 93.06 122 HIS A N 1
ATOM 1011 C CA . HIS A 1 122 ? -45.762 -10.031 74.513 1.00 93.06 122 HIS A CA 1
ATOM 1012 C C . HIS A 1 122 ? -44.240 -10.207 74.462 1.00 93.06 122 HIS A C 1
ATOM 1014 O O . HIS A 1 122 ? -43.603 -9.687 73.548 1.00 93.06 122 HIS A O 1
ATOM 1020 N N . HIS A 1 123 ? -43.652 -10.946 75.408 1.00 92.94 123 HIS A N 1
ATOM 1021 C CA . HIS A 1 123 ? -42.231 -11.282 75.379 1.00 92.94 123 HIS A CA 1
ATOM 1022 C C . HIS A 1 123 ? -41.884 -12.145 74.161 1.00 92.94 123 HIS A C 1
ATOM 1024 O O . HIS A 1 123 ? -41.017 -11.744 73.386 1.00 92.94 123 HIS A O 1
ATOM 1030 N N . ASP A 1 124 ? -42.630 -13.229 73.926 1.00 93.06 124 ASP A N 1
ATOM 1031 C CA . ASP A 1 124 ? -42.443 -14.112 72.765 1.00 93.06 124 ASP A CA 1
ATOM 1032 C C . ASP A 1 124 ? -42.594 -13.341 71.442 1.00 93.06 124 ASP A C 1
ATOM 1034 O O . ASP A 1 124 ? -41.815 -13.513 70.502 1.00 93.06 124 ASP A O 1
ATOM 1038 N N . PHE A 1 125 ? -43.578 -12.435 71.370 1.00 94.69 125 PHE A N 1
ATOM 1039 C CA . PHE A 1 125 ? -43.775 -11.576 70.205 1.00 94.69 125 PHE A CA 1
ATOM 1040 C C . PHE A 1 125 ? -42.600 -10.615 69.982 1.00 94.69 125 PHE A C 1
ATOM 1042 O O . PHE A 1 125 ? -42.142 -10.466 68.847 1.00 94.69 125 PHE A O 1
ATOM 1049 N N . ILE A 1 126 ? -42.101 -9.962 71.039 1.00 94.50 126 ILE A N 1
ATOM 1050 C CA . ILE A 1 126 ? -40.928 -9.083 70.939 1.00 94.50 126 ILE A CA 1
ATOM 1051 C C . ILE A 1 126 ? -39.716 -9.877 70.463 1.00 94.50 126 ILE A C 1
ATOM 1053 O O . ILE A 1 126 ? -38.998 -9.398 69.588 1.00 94.50 126 ILE A O 1
ATOM 1057 N N . GLU A 1 127 ? -39.475 -11.060 71.022 1.00 94.25 127 GLU A N 1
ATOM 1058 C CA . GLU A 1 127 ? -38.322 -11.885 70.669 1.00 94.25 127 GLU A CA 1
ATOM 1059 C C . GLU A 1 127 ? -38.387 -12.323 69.199 1.00 94.25 127 GLU A C 1
ATOM 1061 O O . GLU A 1 127 ? -37.435 -12.104 68.446 1.00 94.25 127 GLU A O 1
ATOM 1066 N N . ALA A 1 128 ? -39.544 -12.818 68.745 1.00 94.44 128 ALA A N 1
ATOM 1067 C CA . ALA A 1 128 ? -39.771 -13.164 67.343 1.00 94.44 128 ALA A CA 1
ATOM 1068 C C . ALA A 1 128 ? -39.598 -11.952 66.409 1.00 94.44 128 ALA A C 1
ATOM 1070 O O . ALA A 1 128 ? -38.982 -12.057 65.345 1.00 94.44 128 ALA A O 1
ATOM 1071 N N . PHE A 1 129 ? -40.095 -10.780 66.813 1.00 94.94 129 PHE A N 1
ATOM 1072 C CA . PHE A 1 129 ? -39.932 -9.547 66.048 1.00 94.94 129 PHE A CA 1
ATOM 1073 C C . PHE A 1 129 ? -38.463 -9.111 65.963 1.00 94.94 129 PHE A C 1
ATOM 1075 O O . PHE A 1 129 ? -37.982 -8.766 64.883 1.00 94.94 129 PHE A O 1
ATOM 1082 N N . GLN A 1 130 ? -37.729 -9.143 67.076 1.00 95.31 130 GLN A N 1
ATOM 1083 C CA . GLN A 1 130 ? -36.303 -8.809 67.104 1.00 95.31 130 GLN A CA 1
ATOM 1084 C C . GLN A 1 130 ? -35.485 -9.774 66.246 1.00 95.31 130 GLN A C 1
ATOM 1086 O O . GLN A 1 130 ? -34.596 -9.330 65.515 1.00 95.31 130 GLN A O 1
ATOM 1091 N N . PHE A 1 131 ? -35.819 -11.064 66.288 1.00 96.12 131 PHE A N 1
ATOM 1092 C CA . PHE A 1 131 ? -35.204 -12.075 65.441 1.00 96.12 131 PHE A CA 1
ATOM 1093 C C . PHE A 1 131 ? -35.431 -11.783 63.952 1.00 96.12 131 PHE A C 1
ATOM 1095 O O . PHE A 1 131 ? -34.471 -11.753 63.180 1.00 96.12 131 PHE A O 1
ATOM 1102 N N . GLU A 1 132 ? -36.666 -11.479 63.541 1.00 96.88 132 GLU A N 1
ATOM 1103 C CA . GLU A 1 132 ? -36.963 -11.160 62.139 1.00 96.88 132 GLU A CA 1
ATOM 1104 C C . GLU A 1 132 ? -36.272 -9.860 61.691 1.00 96.88 132 GLU A C 1
ATOM 1106 O O . GLU A 1 132 ? -35.746 -9.778 60.581 1.00 96.88 132 GLU A O 1
ATOM 1111 N N . VAL A 1 133 ? -36.185 -8.850 62.565 1.00 96.50 133 VAL A N 1
ATOM 1112 C CA . VAL A 1 133 ? -35.420 -7.620 62.294 1.00 96.50 133 VAL A CA 1
ATOM 1113 C C . VAL A 1 133 ? -33.928 -7.916 62.123 1.00 96.50 133 VAL A C 1
ATOM 1115 O O . VAL A 1 133 ? -33.306 -7.376 61.208 1.00 96.50 133 VAL A O 1
ATOM 1118 N N . ALA A 1 134 ? -33.337 -8.760 62.972 1.00 96.75 134 ALA A N 1
ATOM 1119 C CA . ALA A 1 134 ? -31.930 -9.146 62.862 1.00 96.75 134 ALA A CA 1
ATOM 1120 C C . ALA A 1 134 ? -31.658 -9.922 61.564 1.00 96.75 134 ALA A C 1
ATOM 1122 O O . ALA A 1 134 ? -30.702 -9.620 60.849 1.00 96.75 134 ALA A O 1
ATOM 1123 N N . LYS A 1 135 ? -32.543 -10.858 61.212 1.00 97.69 135 LYS A N 1
ATOM 1124 C CA . LYS A 1 135 ? -32.496 -11.600 59.949 1.00 97.69 135 LYS A CA 1
ATOM 1125 C C . LYS A 1 135 ? -32.577 -10.668 58.740 1.00 97.69 135 LYS A C 1
ATOM 1127 O O . LYS A 1 135 ? -31.739 -10.771 57.849 1.00 97.69 135 LYS A O 1
ATOM 1132 N N . ASN A 1 136 ? -33.524 -9.730 58.723 1.00 97.12 136 ASN A N 1
ATOM 1133 C CA . ASN A 1 136 ? -33.656 -8.768 57.625 1.00 97.12 136 ASN A CA 1
ATOM 1134 C C . ASN A 1 136 ? -32.411 -7.884 57.483 1.00 97.12 136 ASN A C 1
ATOM 1136 O O . ASN A 1 136 ? -31.958 -7.654 56.368 1.00 97.12 136 ASN A O 1
ATOM 1140 N N . LYS A 1 137 ? -31.795 -7.457 58.595 1.00 97.62 137 LYS A N 1
ATOM 1141 C CA . LYS A 1 137 ? -30.524 -6.712 58.553 1.00 97.62 137 LYS A CA 1
ATOM 1142 C C . LYS A 1 137 ? -29.398 -7.521 57.909 1.00 97.62 137 LYS A C 1
ATOM 1144 O O . LYS A 1 137 ? -28.683 -6.985 57.070 1.00 97.62 137 LYS A O 1
ATOM 1149 N N . LEU A 1 138 ? -29.264 -8.799 58.266 1.00 97.94 138 LEU A N 1
ATOM 1150 C CA . LEU A 1 138 ? -28.253 -9.680 57.676 1.00 97.94 138 LEU A CA 1
ATOM 1151 C C . LEU A 1 138 ? -28.488 -9.893 56.176 1.00 97.94 138 LEU A C 1
ATOM 1153 O O . LEU A 1 138 ? -27.537 -9.849 55.397 1.00 97.94 138 LEU A O 1
ATOM 1157 N N . VAL A 1 139 ? -29.743 -10.090 55.763 1.00 98.12 139 VAL A N 1
ATOM 1158 C CA . VAL A 1 139 ? -30.105 -10.222 54.343 1.00 98.12 139 VAL A CA 1
ATOM 1159 C C . VAL A 1 139 ? -29.785 -8.934 53.585 1.00 98.12 139 VAL A C 1
ATOM 1161 O O . VAL A 1 139 ? -29.141 -8.997 52.541 1.00 98.12 139 VAL A O 1
ATOM 1164 N N . ASP A 1 140 ? -30.141 -7.772 54.133 1.00 97.50 140 ASP A N 1
ATOM 1165 C CA . ASP A 1 140 ? -29.838 -6.474 53.528 1.00 97.50 140 ASP A CA 1
ATOM 1166 C C . ASP A 1 140 ? -28.327 -6.239 53.380 1.00 97.50 140 ASP A C 1
ATOM 1168 O O . ASP A 1 140 ? -27.864 -5.744 52.352 1.00 97.50 140 ASP A O 1
ATOM 1172 N N . GLU A 1 141 ? -27.535 -6.568 54.402 1.00 98.19 141 GLU A N 1
ATOM 1173 C CA . GLU A 1 141 ? -26.073 -6.440 54.363 1.00 98.19 141 GLU A CA 1
ATOM 1174 C C . GLU A 1 141 ? -25.445 -7.387 53.338 1.00 98.19 141 GLU A C 1
ATOM 1176 O O . GLU A 1 141 ? -24.546 -6.989 52.583 1.00 98.19 141 GLU A O 1
ATOM 1181 N N . TRP A 1 142 ? -25.945 -8.620 53.267 1.00 98.19 142 TRP A N 1
ATOM 1182 C CA . TRP A 1 142 ? -25.525 -9.598 52.272 1.00 98.19 142 TRP A CA 1
ATOM 1183 C C . TRP A 1 142 ? -25.870 -9.140 50.850 1.00 98.19 142 TRP A C 1
ATOM 1185 O O . TRP A 1 142 ? -25.012 -9.175 49.966 1.00 98.19 142 TRP A O 1
ATOM 1195 N N . GLU A 1 143 ? -27.086 -8.642 50.631 1.00 98.19 143 GLU A N 1
ATOM 1196 C CA . GLU A 1 143 ? -27.551 -8.150 49.334 1.00 98.19 143 GLU A CA 1
ATOM 1197 C C . GLU A 1 143 ? -26.742 -6.928 48.880 1.00 98.19 143 GLU A C 1
ATOM 1199 O O . GLU A 1 143 ? -26.259 -6.894 47.747 1.00 98.19 143 GLU A O 1
ATOM 1204 N N . ARG A 1 144 ? -26.480 -5.967 49.778 1.00 98.19 144 ARG A N 1
ATOM 1205 C CA . ARG A 1 144 ? -25.601 -4.819 49.488 1.00 98.19 144 ARG A CA 1
ATOM 1206 C C . ARG A 1 144 ? -24.185 -5.260 49.126 1.00 98.19 144 ARG A C 1
ATOM 1208 O O . ARG A 1 144 ? -23.616 -4.749 48.163 1.00 98.19 144 ARG A O 1
ATOM 1215 N N . SER A 1 145 ? -23.620 -6.212 49.868 1.00 98.19 145 SER A N 1
ATOM 1216 C CA . SER A 1 145 ? -22.272 -6.735 49.604 1.00 98.19 145 SER A CA 1
ATOM 1217 C C . SER A 1 145 ? -22.203 -7.449 48.254 1.00 98.19 145 SER A C 1
ATOM 1219 O O . SER A 1 145 ? -21.271 -7.231 47.477 1.00 98.19 145 SER A O 1
ATOM 1221 N N . ARG A 1 146 ? -23.224 -8.248 47.925 1.00 98.25 146 ARG A N 1
ATOM 1222 C CA . ARG A 1 146 ? -23.358 -8.917 46.627 1.00 98.25 146 ARG A CA 1
ATOM 1223 C C . ARG A 1 146 ? -23.471 -7.912 45.479 1.00 98.25 146 ARG A C 1
ATOM 1225 O O . ARG A 1 146 ? -22.765 -8.057 44.482 1.00 98.25 146 ARG A O 1
ATOM 1232 N N . GLN A 1 147 ? -24.313 -6.888 45.621 1.00 98.06 147 GLN A N 1
ATOM 1233 C CA . GLN A 1 147 ? -24.464 -5.826 44.621 1.00 98.06 147 GLN A CA 1
ATOM 1234 C C . GLN A 1 147 ? -23.158 -5.045 44.427 1.00 98.06 147 GLN A C 1
ATOM 1236 O O . GLN A 1 147 ? -22.769 -4.770 43.292 1.00 98.06 147 GLN A O 1
ATOM 1241 N N . ALA A 1 148 ? -22.440 -4.734 45.510 1.00 98.00 148 ALA A N 1
ATOM 1242 C CA . ALA A 1 148 ? -21.143 -4.066 45.439 1.00 98.00 148 ALA A CA 1
ATOM 1243 C C . ALA A 1 148 ? -20.093 -4.915 44.702 1.00 98.00 148 ALA A C 1
ATOM 1245 O O . ALA A 1 148 ? -19.355 -4.383 43.870 1.00 98.00 148 ALA A O 1
ATOM 1246 N N . LEU A 1 149 ? -20.056 -6.230 44.954 1.00 98.19 149 LEU A N 1
ATOM 1247 C CA . LEU A 1 149 ? -19.169 -7.161 44.253 1.00 98.19 149 LEU A CA 1
ATOM 1248 C C . LEU A 1 149 ? -19.481 -7.208 42.752 1.00 98.19 149 LEU A C 1
ATOM 1250 O O . LEU A 1 149 ? -18.575 -7.048 41.939 1.00 98.19 149 LEU A O 1
ATOM 1254 N N . GLN A 1 150 ? -20.756 -7.362 42.383 1.00 97.94 150 GLN A N 1
ATOM 1255 C CA . GLN A 1 150 ? -21.181 -7.381 40.979 1.00 97.94 150 GLN A CA 1
ATOM 1256 C C . GLN A 1 150 ? -20.866 -6.065 40.265 1.00 97.94 150 GLN A C 1
ATOM 1258 O O . GLN A 1 150 ? -20.421 -6.061 39.120 1.00 97.94 150 GLN A O 1
ATOM 1263 N N . LEU A 1 151 ? -21.067 -4.932 40.939 1.00 98.19 151 LEU A N 1
ATOM 1264 C CA . LEU A 1 151 ? -20.756 -3.621 40.383 1.00 98.19 151 LEU A CA 1
ATOM 1265 C C . LEU A 1 151 ? -19.249 -3.443 40.174 1.00 98.19 151 LEU A C 1
ATOM 1267 O O . LEU A 1 151 ? -18.843 -2.864 39.168 1.00 98.19 151 LEU A O 1
ATOM 1271 N N . LYS A 1 152 ? -18.423 -3.959 41.089 1.00 98.12 152 LYS A N 1
ATOM 1272 C CA . LYS A 1 152 ? -16.967 -3.990 40.923 1.00 98.12 152 LYS A CA 1
ATOM 1273 C C . LYS A 1 152 ? -16.561 -4.879 39.746 1.00 98.12 152 LYS A C 1
ATOM 1275 O O . LYS A 1 152 ? -15.854 -4.411 38.866 1.00 98.12 152 LYS A O 1
ATOM 1280 N N . GLU A 1 153 ? -17.069 -6.106 39.677 1.00 98.19 153 GLU A N 1
ATOM 1281 C CA . GLU A 1 153 ? -16.777 -7.039 38.583 1.00 98.19 153 GLU A CA 1
ATOM 1282 C C . GLU A 1 153 ? -17.176 -6.463 37.216 1.00 98.19 153 GLU A C 1
ATOM 1284 O O . GLU A 1 153 ? -16.416 -6.543 36.252 1.00 98.19 153 GLU A O 1
ATOM 1289 N N . ASN A 1 154 ? -18.342 -5.819 37.128 1.00 97.94 154 ASN A N 1
ATOM 1290 C CA . ASN A 1 154 ? -18.782 -5.155 35.904 1.00 97.94 154 ASN A CA 1
ATOM 1291 C C . ASN A 1 154 ? -17.893 -3.961 35.538 1.00 97.94 154 ASN A C 1
ATOM 1293 O O . ASN A 1 154 ? -17.602 -3.772 34.358 1.00 97.94 154 ASN A O 1
ATOM 1297 N N . LYS A 1 155 ? -17.429 -3.172 36.516 1.00 98.31 155 LYS A N 1
ATOM 1298 C CA . LYS A 1 155 ? -16.456 -2.097 36.265 1.00 98.31 155 LYS A CA 1
ATOM 1299 C C . LYS A 1 155 ? -15.143 -2.653 35.726 1.00 98.31 155 LYS A C 1
ATOM 1301 O O . LYS A 1 155 ? -14.693 -2.194 34.681 1.00 98.31 155 LYS A O 1
ATOM 1306 N N . ASP A 1 156 ? -14.599 -3.681 36.370 1.00 98.25 156 ASP A N 1
ATOM 1307 C CA . ASP A 1 156 ? -13.349 -4.321 35.958 1.00 98.25 156 ASP A CA 1
ATOM 1308 C C . ASP A 1 156 ? -13.471 -4.895 34.531 1.00 98.25 156 ASP A C 1
ATOM 1310 O O . ASP A 1 156 ? -12.568 -4.728 33.707 1.00 98.25 156 ASP A O 1
ATOM 1314 N N . ARG A 1 157 ? -14.622 -5.500 34.195 1.00 98.38 157 ARG A N 1
ATOM 1315 C CA . ARG A 1 157 ? -14.941 -5.969 32.833 1.00 98.38 157 ARG A CA 1
ATOM 1316 C C . ARG A 1 157 ? -15.018 -4.829 31.822 1.00 98.38 157 ARG A C 1
ATOM 1318 O O . ARG A 1 157 ? -14.428 -4.937 30.749 1.00 98.38 157 ARG A O 1
ATOM 1325 N N . CYS A 1 158 ? -15.715 -3.740 32.143 1.00 98.06 158 CYS A N 1
ATOM 1326 C CA . CYS A 1 158 ? -15.806 -2.570 31.268 1.00 98.06 158 CYS A CA 1
ATOM 1327 C C . CYS A 1 158 ? -14.429 -1.943 31.017 1.00 98.06 158 CYS A C 1
ATOM 1329 O O . CYS A 1 158 ? -14.112 -1.584 29.885 1.00 98.06 158 CYS A O 1
ATOM 1331 N N . GLU A 1 159 ? -13.590 -1.840 32.046 1.00 98.38 159 GLU A N 1
ATOM 1332 C CA . GLU A 1 159 ? -12.225 -1.331 31.917 1.00 98.38 159 GLU A CA 1
ATOM 1333 C C . GLU A 1 159 ? -11.332 -2.260 31.094 1.00 98.38 159 GLU A C 1
ATOM 1335 O O . GLU A 1 159 ? -10.546 -1.781 30.278 1.00 98.38 159 GLU A O 1
ATOM 1340 N N . ALA A 1 160 ? -11.460 -3.578 31.267 1.00 98.44 160 ALA A N 1
ATOM 1341 C CA . ALA A 1 160 ? -10.744 -4.556 30.454 1.00 98.44 160 ALA A CA 1
ATOM 1342 C C . ALA A 1 160 ? -11.137 -4.447 28.975 1.00 98.44 160 ALA A C 1
ATOM 1344 O O . ALA A 1 160 ? -10.264 -4.301 28.124 1.00 98.44 160 ALA A O 1
ATOM 1345 N N . LEU A 1 161 ? -12.438 -4.401 28.671 1.00 98.31 161 LEU A N 1
ATOM 1346 C CA . LEU A 1 161 ? -12.930 -4.209 27.304 1.00 98.31 161 LEU A CA 1
ATOM 1347 C C . LEU A 1 161 ? -12.478 -2.870 26.710 1.00 98.31 161 LEU A C 1
ATOM 1349 O O . LEU A 1 161 ? -12.125 -2.797 25.532 1.00 98.31 161 LEU A O 1
ATOM 1353 N N . ARG A 1 162 ? -12.442 -1.805 27.517 1.00 98.38 162 ARG A N 1
ATOM 1354 C CA . ARG A 1 162 ? -11.931 -0.500 27.086 1.00 98.38 162 ARG A CA 1
ATOM 1355 C C . ARG A 1 162 ? -10.435 -0.552 26.762 1.00 98.38 162 ARG A C 1
ATOM 1357 O O . ARG A 1 162 ? -10.006 0.017 25.767 1.00 98.38 162 ARG A O 1
ATOM 1364 N N . ARG A 1 163 ? -9.633 -1.243 27.574 1.00 98.44 163 ARG A N 1
ATOM 1365 C CA . ARG A 1 163 ? -8.204 -1.448 27.289 1.00 98.44 163 ARG A CA 1
ATOM 1366 C C . ARG A 1 163 ? -8.005 -2.268 26.017 1.00 98.44 163 ARG A C 1
ATOM 1368 O O . ARG A 1 163 ? -7.209 -1.884 25.168 1.00 98.44 163 ARG A O 1
ATOM 1375 N N . ASP A 1 164 ? -8.769 -3.341 25.847 1.00 98.38 164 ASP A N 1
ATOM 1376 C CA . ASP A 1 164 ? -8.685 -4.201 24.665 1.00 98.38 164 ASP A CA 1
ATOM 1377 C C . ASP A 1 164 ? -9.086 -3.478 23.378 1.00 98.38 164 ASP A C 1
ATOM 1379 O O . ASP A 1 164 ? -8.463 -3.680 22.337 1.00 98.38 164 ASP A O 1
ATOM 1383 N N . THR A 1 165 ? -10.121 -2.639 23.427 1.00 98.00 165 THR A N 1
ATOM 1384 C CA . THR A 1 165 ? -10.546 -1.829 22.274 1.00 98.00 165 THR A CA 1
ATOM 1385 C C . THR A 1 165 ? -9.466 -0.831 21.874 1.00 98.00 165 THR A C 1
ATOM 1387 O O . THR A 1 165 ? -9.060 -0.839 20.717 1.00 98.00 165 THR A O 1
ATOM 1390 N N . VAL A 1 166 ? -8.905 -0.082 22.829 1.00 98.50 166 VAL A N 1
ATOM 1391 C CA . VAL A 1 166 ? -7.785 0.839 22.565 1.00 98.50 166 VAL A CA 1
ATOM 1392 C C . VAL A 1 166 ? -6.570 0.098 21.998 1.00 98.50 166 VAL A C 1
ATOM 1394 O O . VAL A 1 166 ? -5.989 0.532 21.007 1.00 98.50 166 VAL A O 1
ATOM 1397 N N . ASN A 1 167 ? -6.201 -1.051 22.568 1.00 98.50 167 ASN A N 1
ATOM 1398 C CA . ASN A 1 167 ? -5.074 -1.843 22.069 1.00 98.50 167 ASN A CA 1
ATOM 1399 C C . ASN A 1 167 ? -5.299 -2.324 20.627 1.00 98.50 167 ASN A C 1
ATOM 1401 O O . ASN A 1 167 ? -4.372 -2.300 19.817 1.00 98.50 167 ASN A O 1
ATOM 1405 N N . ARG A 1 168 ? -6.527 -2.741 20.288 1.00 97.81 168 ARG A N 1
ATOM 1406 C CA . ARG A 1 168 ? -6.888 -3.129 18.916 1.00 97.81 168 ARG A CA 1
ATOM 1407 C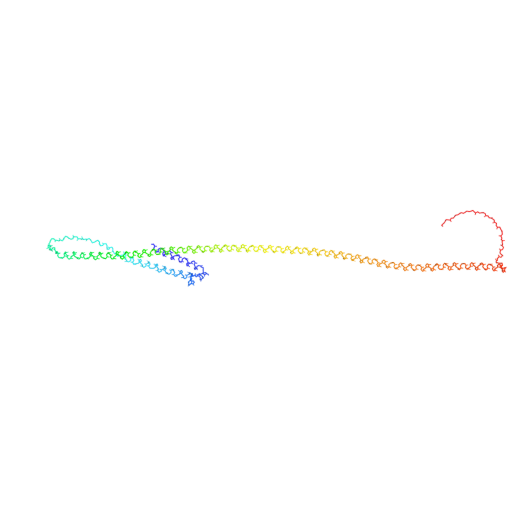 C . ARG A 1 168 ? -6.853 -1.944 17.957 1.00 97.81 168 ARG A C 1
ATOM 1409 O O . ARG A 1 168 ? -6.359 -2.103 16.848 1.00 97.81 168 ARG A O 1
ATOM 1416 N N . GLU A 1 169 ? -7.341 -0.779 18.369 1.00 98.19 169 GLU A N 1
ATOM 1417 C CA . GLU A 1 169 ? -7.285 0.444 17.560 1.00 98.19 169 GLU A CA 1
ATOM 1418 C C . GLU A 1 169 ? -5.841 0.840 17.250 1.00 98.19 169 GLU A C 1
ATOM 1420 O O . GLU A 1 169 ? -5.513 1.083 16.090 1.00 98.19 169 GLU A O 1
ATOM 1425 N N . VAL A 1 170 ? -4.961 0.826 18.255 1.00 98.31 170 VAL A N 1
ATOM 1426 C CA . VAL A 1 170 ? -3.530 1.097 18.064 1.00 98.31 170 VAL A CA 1
ATOM 1427 C C . VAL A 1 170 ? -2.909 0.071 17.117 1.00 98.31 170 VAL A C 1
ATOM 1429 O O . VAL A 1 170 ? -2.240 0.457 16.163 1.00 98.31 170 VAL A O 1
ATOM 1432 N N . ALA A 1 171 ? -3.172 -1.224 17.314 1.00 98.31 171 ALA A N 1
ATOM 1433 C CA . ALA A 1 171 ? -2.649 -2.272 16.437 1.00 98.31 171 ALA A CA 1
ATOM 1434 C C . ALA A 1 171 ? -3.116 -2.105 14.979 1.00 98.31 171 ALA A C 1
ATOM 1436 O O . ALA A 1 171 ? -2.317 -2.263 14.056 1.00 98.31 171 ALA A O 1
ATOM 1437 N N . LEU A 1 172 ? -4.386 -1.744 14.765 1.00 98.19 172 LEU A N 1
ATOM 1438 C CA . LEU A 1 172 ? -4.925 -1.447 13.437 1.00 98.19 172 LEU A CA 1
ATOM 1439 C C . LEU A 1 172 ? -4.257 -0.216 12.819 1.00 98.19 172 LEU A C 1
ATOM 1441 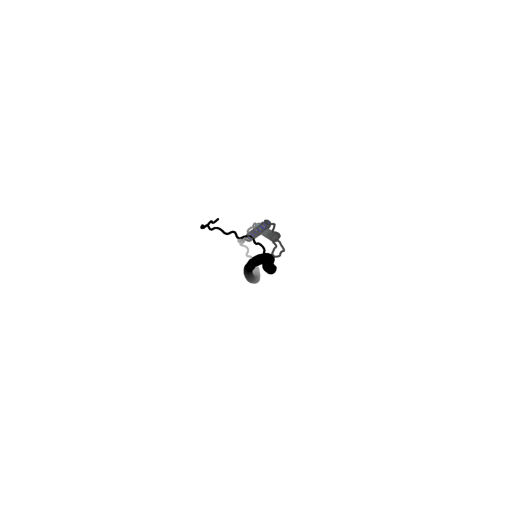O O . LEU A 1 172 ? -3.868 -0.264 11.656 1.00 98.19 172 LEU A O 1
ATOM 1445 N N . GLN A 1 173 ? -4.078 0.863 13.582 1.00 98.12 173 GLN A N 1
ATOM 1446 C CA . GLN A 1 173 ? -3.383 2.061 13.105 1.00 98.12 173 GLN A CA 1
ATOM 1447 C C . GLN A 1 173 ? -1.940 1.751 12.700 1.00 98.12 173 GLN A C 1
ATOM 1449 O O . GLN A 1 173 ? -1.508 2.162 11.625 1.00 98.12 173 GLN A O 1
ATOM 1454 N N . THR A 1 174 ? -1.211 0.981 13.512 1.00 98.06 174 THR A N 1
ATOM 1455 C CA . THR A 1 174 ? 0.151 0.547 13.182 1.00 98.06 174 THR A CA 1
ATOM 1456 C C . THR A 1 174 ? 0.175 -0.326 11.928 1.00 98.06 174 THR A C 1
ATOM 1458 O O . THR A 1 174 ? 1.040 -0.138 11.077 1.00 98.06 174 THR A O 1
ATOM 1461 N N . ALA A 1 175 ? -0.784 -1.244 11.767 1.00 97.75 175 ALA A N 1
ATOM 1462 C CA . ALA A 1 175 ? -0.881 -2.080 10.572 1.00 97.75 175 ALA A CA 1
ATOM 1463 C C . ALA A 1 175 ? -1.160 -1.254 9.305 1.00 97.75 175 ALA A C 1
ATOM 1465 O O . ALA A 1 175 ? -0.536 -1.489 8.274 1.00 97.75 175 ALA A O 1
ATOM 1466 N N . VAL A 1 176 ? -2.047 -0.256 9.385 1.00 98.25 176 VAL A N 1
ATOM 1467 C CA . VAL A 1 176 ? -2.326 0.666 8.272 1.00 98.25 176 VAL A CA 1
ATOM 1468 C C . VAL A 1 176 ? -1.084 1.481 7.914 1.00 98.25 176 VAL A C 1
ATOM 1470 O O . VAL A 1 176 ? -0.734 1.565 6.741 1.00 98.25 176 VAL A O 1
ATOM 1473 N N . GLN A 1 177 ? -0.381 2.033 8.905 1.00 98.38 177 GLN A N 1
ATOM 1474 C CA . GLN A 1 177 ? 0.867 2.771 8.677 1.00 98.38 177 GLN A CA 1
ATOM 1475 C C . GLN A 1 177 ? 1.944 1.891 8.036 1.00 98.38 177 GLN A C 1
ATOM 1477 O O . GLN A 1 177 ? 2.608 2.321 7.097 1.00 98.38 177 GLN A O 1
ATOM 1482 N N . ALA A 1 178 ? 2.093 0.648 8.500 1.00 98.25 178 ALA A N 1
ATOM 1483 C CA . ALA A 1 178 ? 3.005 -0.310 7.889 1.00 98.25 178 ALA A CA 1
ATOM 1484 C C . ALA A 1 178 ? 2.622 -0.606 6.429 1.00 98.25 178 ALA A C 1
ATOM 1486 O O . ALA A 1 178 ? 3.505 -0.660 5.580 1.00 98.25 178 ALA A O 1
ATOM 1487 N N . GLY A 1 179 ? 1.325 -0.739 6.127 1.00 98.31 179 GLY A N 1
ATOM 1488 C CA . GLY A 1 179 ? 0.827 -0.892 4.757 1.00 98.31 179 GLY A CA 1
ATOM 1489 C C . GLY A 1 179 ? 1.225 0.275 3.851 1.00 98.31 179 GLY A C 1
ATOM 1490 O O . GLY A 1 179 ? 1.799 0.048 2.793 1.00 98.31 179 GLY A O 1
ATOM 1491 N N . VAL A 1 180 ? 1.026 1.516 4.309 1.00 98.44 180 VAL A N 1
ATOM 1492 C CA . VAL A 1 180 ? 1.421 2.723 3.558 1.00 98.44 180 VAL A CA 1
ATOM 1493 C C . VAL A 1 180 ? 2.924 2.739 3.269 1.00 98.44 180 VAL A C 1
ATOM 1495 O O . VAL A 1 180 ? 3.326 2.964 2.133 1.00 98.44 180 VAL A O 1
ATOM 1498 N N . LEU A 1 181 ? 3.763 2.439 4.265 1.00 98.25 181 LEU A N 1
ATOM 1499 C CA . LEU A 1 181 ? 5.220 2.406 4.082 1.00 98.25 181 LEU A CA 1
ATOM 1500 C C . LEU A 1 181 ? 5.666 1.313 3.101 1.00 98.25 181 LEU A C 1
ATOM 1502 O O . LEU A 1 181 ? 6.625 1.502 2.352 1.00 98.25 181 LEU A O 1
ATOM 1506 N N . ILE A 1 182 ? 4.987 0.164 3.108 1.00 98.31 182 ILE A N 1
ATOM 1507 C CA . ILE A 1 182 ? 5.242 -0.919 2.156 1.00 98.31 182 ILE A CA 1
ATOM 1508 C C . ILE A 1 182 ? 4.899 -0.461 0.732 1.00 98.31 182 ILE A C 1
ATOM 1510 O O . ILE A 1 182 ? 5.703 -0.665 -0.179 1.00 98.31 182 ILE A O 1
ATOM 1514 N N . ASP A 1 183 ? 3.752 0.190 0.541 1.00 98.44 183 ASP A N 1
ATOM 1515 C CA . ASP A 1 183 ? 3.322 0.696 -0.767 1.00 98.44 183 ASP A CA 1
ATOM 1516 C C . ASP A 1 183 ? 4.260 1.791 -1.296 1.00 98.44 183 ASP A C 1
ATOM 1518 O O . ASP A 1 183 ? 4.637 1.775 -2.472 1.00 98.44 183 ASP A O 1
ATOM 1522 N N . GLU A 1 184 ? 4.701 2.709 -0.432 1.00 98.50 184 GLU A N 1
ATOM 1523 C CA . GLU A 1 184 ? 5.701 3.730 -0.765 1.00 98.50 184 GLU A CA 1
ATOM 1524 C C . GLU A 1 184 ? 7.033 3.096 -1.186 1.00 98.50 184 GLU A C 1
ATOM 1526 O O . GLU A 1 184 ? 7.620 3.490 -2.197 1.00 98.50 184 GLU A O 1
ATOM 1531 N N . PHE A 1 185 ? 7.495 2.074 -0.458 1.00 98.50 185 PHE A N 1
ATOM 1532 C CA . PHE A 1 185 ? 8.725 1.358 -0.789 1.00 98.50 185 PHE A CA 1
ATOM 1533 C C . PHE A 1 185 ? 8.638 0.655 -2.148 1.00 98.50 185 PHE A C 1
ATOM 1535 O O . PHE A 1 185 ? 9.569 0.755 -2.951 1.00 98.50 185 PHE A O 1
ATOM 1542 N N . TYR A 1 186 ? 7.534 -0.041 -2.430 1.00 98.38 186 TYR A N 1
ATOM 1543 C CA . TYR A 1 186 ? 7.352 -0.702 -3.722 1.00 98.38 186 TYR A CA 1
ATOM 1544 C C . TYR A 1 186 ? 7.211 0.295 -4.867 1.00 98.38 186 TYR A C 1
ATOM 1546 O O . TYR A 1 186 ? 7.787 0.070 -5.929 1.00 98.38 186 TYR A O 1
ATOM 1554 N N . SER A 1 187 ? 6.511 1.408 -4.649 1.00 98.56 187 SER A N 1
ATOM 1555 C CA . SER A 1 187 ? 6.408 2.484 -5.639 1.00 98.56 187 SER A CA 1
ATOM 1556 C C . SER A 1 187 ? 7.789 3.051 -5.967 1.00 98.56 187 SER A C 1
ATOM 1558 O O . SER A 1 187 ? 8.162 3.139 -7.133 1.00 98.56 187 SER A O 1
ATOM 1560 N N . TRP A 1 188 ? 8.605 3.317 -4.944 1.00 98.44 188 TRP A N 1
ATOM 1561 C CA . TRP A 1 188 ? 9.983 3.764 -5.134 1.00 98.44 188 TRP A CA 1
ATOM 1562 C C . TRP A 1 188 ? 10.840 2.739 -5.895 1.00 98.44 188 TRP A C 1
ATOM 1564 O O . TRP A 1 188 ? 11.579 3.110 -6.805 1.00 98.44 188 TRP A O 1
ATOM 1574 N N . GLN A 1 189 ? 10.736 1.446 -5.569 1.00 98.50 189 GLN A N 1
ATOM 1575 C CA . GLN A 1 189 ? 11.443 0.383 -6.298 1.00 98.50 189 GLN A CA 1
ATOM 1576 C C . GLN A 1 189 ? 11.027 0.315 -7.771 1.00 98.50 189 GLN A C 1
ATOM 1578 O O . GLN A 1 189 ? 11.881 0.165 -8.646 1.00 98.50 189 GLN A O 1
ATOM 1583 N N . LEU A 1 190 ? 9.728 0.444 -8.056 1.00 98.44 190 LEU A N 1
ATOM 1584 C CA . LEU A 1 190 ? 9.218 0.485 -9.425 1.00 98.44 190 LEU A CA 1
ATOM 1585 C C . LEU A 1 190 ? 9.784 1.682 -10.190 1.00 98.44 190 LEU A C 1
ATOM 1587 O O . LEU A 1 190 ? 10.252 1.501 -11.312 1.00 98.44 190 LEU A O 1
ATOM 1591 N N . ASP A 1 191 ? 9.834 2.861 -9.570 1.00 98.56 191 ASP A N 1
ATOM 1592 C CA . ASP A 1 191 ? 10.424 4.054 -10.180 1.00 98.56 191 ASP A CA 1
ATOM 1593 C C . ASP A 1 191 ? 11.920 3.869 -10.479 1.00 98.56 191 ASP A C 1
ATOM 1595 O O . ASP A 1 191 ? 12.388 4.251 -11.551 1.00 98.56 191 ASP A O 1
ATOM 1599 N N . GLN A 1 192 ? 12.682 3.241 -9.576 1.00 98.44 192 GLN A N 1
ATOM 1600 C CA . GLN A 1 192 ? 14.103 2.939 -9.808 1.00 98.44 192 GLN A CA 1
ATOM 1601 C C . GLN A 1 192 ? 14.308 1.969 -10.980 1.00 98.44 192 GLN A C 1
ATOM 1603 O O . GLN A 1 192 ? 15.199 2.159 -11.817 1.00 98.44 192 GLN A O 1
ATOM 1608 N N . ILE A 1 193 ? 13.473 0.931 -11.067 1.00 98.38 193 ILE A N 1
ATOM 1609 C CA . ILE A 1 193 ? 13.510 -0.019 -12.183 1.00 98.38 193 ILE A CA 1
ATOM 1610 C C . ILE A 1 193 ? 13.128 0.688 -13.486 1.00 98.38 193 ILE A C 1
ATOM 1612 O O . ILE A 1 193 ? 13.814 0.503 -14.490 1.00 98.38 193 ILE A O 1
ATOM 1616 N N . GLN A 1 194 ? 12.092 1.528 -13.473 1.00 98.44 194 GLN A N 1
ATOM 1617 C CA . GLN A 1 194 ? 11.660 2.281 -14.648 1.00 98.44 194 GLN A CA 1
ATOM 1618 C C . GLN A 1 194 ? 12.760 3.224 -15.148 1.00 98.44 194 GLN A C 1
ATOM 1620 O O . GLN A 1 194 ? 13.082 3.199 -16.332 1.00 98.44 194 GLN A O 1
ATOM 1625 N N . GLN A 1 195 ? 13.413 3.966 -14.249 1.00 98.50 195 GLN A N 1
ATOM 1626 C CA . GLN A 1 195 ? 14.566 4.807 -14.593 1.00 98.50 195 GLN A CA 1
ATOM 1627 C C . GLN A 1 195 ? 15.688 3.987 -15.237 1.00 98.50 195 GLN A C 1
ATOM 1629 O O . GLN A 1 195 ? 16.247 4.382 -16.258 1.00 98.50 195 GLN A O 1
ATOM 1634 N N . THR A 1 196 ? 15.979 2.805 -14.689 1.00 98.44 196 THR A N 1
ATOM 1635 C CA . THR A 1 196 ? 16.991 1.902 -15.252 1.00 98.44 196 THR A CA 1
ATOM 1636 C C . THR A 1 196 ? 16.603 1.432 -16.658 1.00 98.44 196 THR A C 1
ATOM 1638 O O . THR A 1 196 ? 17.449 1.400 -17.552 1.00 98.44 196 THR A O 1
ATOM 1641 N N . ILE A 1 197 ? 15.330 1.085 -16.881 1.00 98.12 197 ILE A N 1
ATOM 1642 C CA . ILE A 1 197 ? 14.812 0.712 -18.205 1.00 98.12 197 ILE A CA 1
ATOM 1643 C C . ILE A 1 197 ? 14.982 1.874 -19.185 1.00 98.12 197 ILE A C 1
ATOM 1645 O O . ILE A 1 197 ? 15.527 1.671 -20.269 1.00 98.12 197 ILE A O 1
ATOM 1649 N N . ASP A 1 198 ? 14.581 3.083 -18.800 1.00 98.44 198 ASP A N 1
ATOM 1650 C CA . ASP A 1 198 ? 14.659 4.272 -19.652 1.00 98.44 198 ASP A CA 1
ATOM 1651 C C . ASP A 1 198 ? 16.113 4.608 -20.026 1.00 98.44 198 ASP A C 1
ATOM 1653 O O . ASP A 1 198 ? 16.415 4.926 -21.181 1.00 98.44 198 ASP A O 1
ATOM 1657 N N . GLU A 1 199 ? 17.050 4.459 -19.085 1.00 98.44 199 GLU A N 1
ATOM 1658 C CA . GLU A 1 199 ? 18.481 4.603 -19.356 1.00 98.44 199 GLU A CA 1
ATOM 1659 C C . GLU A 1 199 ? 18.984 3.581 -20.380 1.00 98.44 199 GLU A C 1
ATOM 1661 O O . GLU A 1 199 ? 19.711 3.946 -21.311 1.00 98.44 199 GLU A O 1
ATOM 1666 N N . TRP A 1 200 ? 18.608 2.308 -20.229 1.00 98.44 200 TRP A N 1
ATOM 1667 C CA . TRP A 1 200 ? 18.981 1.256 -21.174 1.00 98.44 200 TRP A CA 1
ATOM 1668 C C . TRP A 1 200 ? 18.371 1.479 -22.553 1.00 98.44 200 TRP A C 1
ATOM 1670 O O . TRP A 1 200 ? 19.080 1.329 -23.549 1.00 98.44 200 TRP A O 1
ATOM 1680 N N . MET A 1 201 ? 17.104 1.895 -22.627 1.00 98.19 201 MET A N 1
ATOM 1681 C CA . MET A 1 201 ? 16.461 2.248 -23.893 1.00 98.19 201 MET A CA 1
ATOM 1682 C C . MET A 1 201 ? 17.200 3.398 -24.579 1.00 98.19 201 MET A C 1
ATOM 1684 O O . MET A 1 201 ? 17.571 3.281 -25.745 1.00 98.19 201 MET A O 1
ATOM 1688 N N . SER A 1 202 ? 17.521 4.465 -23.842 1.00 98.12 202 SER A N 1
ATOM 1689 C CA . SER A 1 202 ? 18.252 5.608 -24.394 1.00 98.12 202 SER A CA 1
ATOM 1690 C C . SER A 1 202 ? 19.670 5.243 -24.853 1.00 98.12 202 SER A C 1
ATOM 1692 O O . SER A 1 202 ? 20.153 5.764 -25.861 1.00 98.12 202 SER A O 1
ATOM 1694 N N . ARG A 1 203 ? 20.366 4.350 -24.134 1.00 98.31 203 ARG A N 1
ATOM 1695 C CA . ARG A 1 203 ? 21.674 3.824 -24.567 1.00 98.31 203 ARG A CA 1
ATOM 1696 C C . ARG A 1 203 ? 21.546 3.022 -25.855 1.00 98.31 203 ARG A C 1
ATOM 1698 O O . ARG A 1 203 ? 22.319 3.250 -26.779 1.00 98.31 203 ARG A O 1
ATOM 1705 N N . PHE A 1 204 ? 20.561 2.134 -25.926 1.00 98.31 204 PHE A N 1
ATOM 1706 C CA . PHE A 1 204 ? 20.326 1.308 -27.101 1.00 98.31 204 PHE A CA 1
ATOM 1707 C C . PHE A 1 204 ? 19.990 2.147 -28.340 1.00 98.31 204 PHE A C 1
ATOM 1709 O O . PHE A 1 204 ? 20.537 1.902 -29.412 1.00 98.31 204 PHE A O 1
ATOM 1716 N N . GLU A 1 205 ? 19.144 3.170 -28.201 1.00 98.19 205 GLU A N 1
ATOM 1717 C CA . GLU A 1 205 ? 18.830 4.098 -29.294 1.00 98.19 205 GLU A CA 1
ATOM 1718 C C . GLU A 1 205 ? 20.076 4.833 -29.795 1.00 98.19 205 GLU A C 1
ATOM 1720 O O . GLU A 1 205 ? 20.326 4.870 -31.000 1.00 98.19 205 GLU A O 1
ATOM 1725 N N . ARG A 1 206 ? 20.917 5.333 -28.881 1.00 97.81 206 ARG A N 1
ATOM 1726 C CA . ARG A 1 206 ? 22.192 5.969 -29.245 1.00 97.81 206 ARG A CA 1
ATOM 1727 C C . ARG A 1 206 ? 23.130 5.010 -29.976 1.00 97.81 206 ARG A C 1
ATOM 1729 O O . ARG A 1 206 ? 23.697 5.376 -31.003 1.00 97.81 206 ARG A O 1
ATOM 1736 N N . GLU A 1 207 ? 23.284 3.784 -29.482 1.00 97.88 207 GLU A N 1
ATOM 1737 C CA . GLU A 1 207 ? 24.124 2.769 -30.128 1.00 97.88 207 GLU A CA 1
ATOM 1738 C C . GLU A 1 207 ? 23.597 2.381 -31.513 1.00 97.88 207 GLU A C 1
ATOM 1740 O O . GLU A 1 207 ? 24.378 2.223 -32.456 1.00 97.88 207 GLU A O 1
ATOM 1745 N N . LYS A 1 208 ? 22.274 2.273 -31.663 1.00 97.88 208 LYS A N 1
ATOM 1746 C CA . LYS A 1 208 ? 21.623 2.032 -32.950 1.00 97.88 208 LYS A CA 1
ATOM 1747 C C . LYS A 1 208 ? 21.928 3.157 -33.939 1.00 97.88 208 LYS A C 1
ATOM 1749 O O . LYS A 1 208 ? 22.394 2.869 -35.041 1.00 97.88 208 LYS A O 1
ATOM 1754 N N . ASP A 1 209 ? 21.739 4.413 -33.540 1.00 97.75 209 ASP A N 1
ATOM 1755 C CA . ASP A 1 209 ? 22.012 5.576 -34.391 1.00 97.75 209 ASP A CA 1
ATOM 1756 C C . ASP A 1 209 ? 23.498 5.665 -34.777 1.00 97.75 209 ASP A C 1
ATOM 1758 O O . ASP A 1 209 ? 23.846 5.961 -35.926 1.00 97.75 209 ASP A O 1
ATOM 1762 N N . GLU A 1 210 ? 24.404 5.346 -33.848 1.00 97.56 210 GLU A N 1
ATOM 1763 C CA . GLU A 1 210 ? 25.836 5.259 -34.134 1.00 97.56 210 GLU A CA 1
ATOM 1764 C C . GLU A 1 210 ? 26.161 4.177 -35.170 1.00 97.56 210 GLU A C 1
ATOM 1766 O O . GLU A 1 210 ? 26.950 4.416 -36.095 1.00 97.56 210 GLU A O 1
ATOM 1771 N N . LEU A 1 211 ? 25.586 2.980 -35.022 1.00 97.19 211 LEU A N 1
ATOM 1772 C CA . LEU A 1 211 ? 25.785 1.875 -35.956 1.00 97.19 211 LEU A CA 1
ATOM 1773 C C . LEU A 1 211 ? 25.213 2.200 -37.334 1.00 97.19 211 LEU A C 1
ATOM 1775 O O . LEU A 1 211 ? 25.906 1.988 -38.334 1.00 97.19 211 LEU A O 1
ATOM 1779 N N . ASP A 1 212 ? 24.018 2.782 -37.399 1.00 97.56 212 ASP A N 1
ATOM 1780 C CA . ASP A 1 212 ? 23.411 3.235 -38.649 1.00 97.56 212 ASP A CA 1
ATOM 1781 C C . ASP A 1 212 ? 24.284 4.302 -39.326 1.00 97.56 212 ASP A C 1
ATOM 1783 O O . ASP A 1 212 ? 24.573 4.208 -40.526 1.00 97.56 212 ASP A O 1
ATOM 1787 N N . GLY A 1 213 ? 24.828 5.250 -38.559 1.00 96.81 213 GLY A N 1
ATOM 1788 C CA . GLY A 1 213 ? 25.788 6.236 -39.054 1.00 96.81 213 GLY A CA 1
ATOM 1789 C C . GLY A 1 213 ? 27.082 5.608 -39.593 1.00 96.81 213 GLY A C 1
ATOM 1790 O O . GLY A 1 213 ? 27.583 6.002 -40.654 1.00 96.81 213 GLY A O 1
ATOM 1791 N N . ARG A 1 214 ? 27.635 4.595 -38.910 1.00 96.69 214 ARG A N 1
ATOM 1792 C CA . ARG A 1 214 ? 28.810 3.837 -39.390 1.00 96.69 214 ARG A CA 1
ATOM 1793 C C . ARG A 1 214 ? 28.493 3.074 -40.673 1.00 96.69 214 ARG A C 1
ATOM 1795 O O . ARG A 1 214 ? 29.307 3.070 -41.600 1.00 96.69 214 ARG A O 1
ATOM 1802 N N . LEU A 1 215 ? 27.310 2.475 -40.755 1.00 96.31 215 LEU A N 1
ATOM 1803 C CA . LEU A 1 215 ? 26.860 1.700 -41.903 1.00 96.31 215 LEU A CA 1
ATOM 1804 C C . LEU A 1 215 ? 26.650 2.597 -43.128 1.00 96.31 215 LEU A C 1
ATOM 1806 O O . LEU A 1 215 ? 27.115 2.262 -44.220 1.00 96.31 215 LEU A O 1
ATOM 1810 N N . GLN A 1 216 ? 26.044 3.774 -42.959 1.00 96.81 216 GLN A N 1
ATOM 1811 C CA . GLN A 1 216 ? 25.926 4.774 -44.023 1.00 96.81 216 GLN A CA 1
ATOM 1812 C C . GLN A 1 216 ? 27.298 5.235 -44.532 1.00 96.81 216 GLN A C 1
ATOM 1814 O O . GLN A 1 216 ? 27.531 5.244 -45.743 1.00 96.81 216 GLN A O 1
ATOM 1819 N N . LYS A 1 217 ? 28.248 5.529 -43.632 1.00 96.44 217 LYS A N 1
ATOM 1820 C CA . LYS A 1 217 ? 29.631 5.878 -44.011 1.00 96.44 217 LYS A CA 1
ATOM 1821 C C . LYS A 1 217 ? 30.318 4.746 -44.779 1.00 96.44 217 LYS A C 1
ATOM 1823 O O . LYS A 1 217 ? 31.002 5.003 -45.770 1.00 96.44 217 LYS A O 1
ATOM 1828 N N . ALA A 1 218 ? 30.137 3.495 -44.354 1.00 95.75 218 ALA A N 1
ATOM 1829 C CA . ALA A 1 218 ? 30.683 2.331 -45.048 1.00 95.75 218 ALA A CA 1
ATOM 1830 C C . ALA A 1 218 ? 30.065 2.152 -46.445 1.00 95.75 218 ALA A C 1
ATOM 1832 O O . ALA A 1 218 ? 30.795 1.904 -47.406 1.00 95.75 218 ALA A O 1
ATOM 1833 N N . ARG A 1 219 ? 28.746 2.346 -46.586 1.00 96.06 219 ARG A N 1
ATOM 1834 C CA . ARG A 1 219 ? 28.053 2.342 -47.887 1.00 96.06 219 ARG A CA 1
ATOM 1835 C C . ARG A 1 219 ? 28.576 3.445 -48.810 1.00 96.06 219 ARG A C 1
ATOM 1837 O O . ARG A 1 219 ? 28.897 3.154 -49.957 1.00 96.06 219 ARG A O 1
ATOM 1844 N N . ALA A 1 220 ? 28.740 4.669 -48.309 1.00 96.06 220 ALA A N 1
ATOM 1845 C CA . ALA A 1 220 ? 29.294 5.779 -49.084 1.00 96.06 220 ALA A CA 1
ATOM 1846 C C . ALA A 1 220 ? 30.725 5.485 -49.568 1.00 96.06 220 ALA A C 1
ATOM 1848 O O . ALA A 1 220 ? 31.027 5.662 -50.747 1.00 96.06 220 ALA A O 1
ATOM 1849 N N . LYS A 1 221 ? 31.589 4.948 -48.691 1.00 96.12 221 LYS A N 1
ATOM 1850 C CA . LYS A 1 221 ? 32.942 4.505 -49.072 1.00 96.12 221 LYS A CA 1
ATOM 1851 C C . LYS A 1 221 ? 32.910 3.401 -50.126 1.00 96.12 221 LYS A C 1
ATOM 1853 O O . LYS A 1 221 ? 33.675 3.462 -51.080 1.00 96.12 221 LYS A O 1
ATOM 1858 N N . LYS A 1 222 ? 32.038 2.399 -49.970 1.00 95.62 222 LYS A N 1
ATOM 1859 C CA . LYS A 1 222 ? 31.878 1.316 -50.951 1.00 95.62 222 LYS A CA 1
ATOM 1860 C C . LYS A 1 222 ? 31.489 1.867 -52.323 1.00 95.62 222 LYS A C 1
ATOM 1862 O O . LYS A 1 222 ? 32.081 1.457 -53.315 1.00 95.62 222 LYS A O 1
ATOM 1867 N N . ASN A 1 223 ? 30.539 2.799 -52.373 1.00 95.75 223 ASN A N 1
ATOM 1868 C CA . ASN A 1 223 ? 30.127 3.437 -53.621 1.00 95.75 223 ASN A CA 1
ATOM 1869 C C . ASN A 1 223 ? 31.290 4.209 -54.255 1.00 95.75 223 ASN A C 1
ATOM 1871 O O . ASN A 1 223 ? 31.613 3.956 -55.408 1.00 95.75 223 ASN A O 1
ATOM 1875 N N . HIS A 1 224 ? 32.009 5.019 -53.473 1.00 95.62 224 HIS A N 1
ATOM 1876 C CA . HIS A 1 224 ? 33.186 5.740 -53.961 1.00 95.62 224 HIS A CA 1
ATOM 1877 C C . HIS A 1 224 ? 34.265 4.810 -54.544 1.00 95.62 224 HIS A C 1
ATOM 1879 O O . HIS A 1 224 ? 34.812 5.081 -55.609 1.00 95.62 224 HIS A O 1
ATOM 1885 N N . TRP A 1 225 ? 34.554 3.682 -53.885 1.00 95.44 225 TRP A N 1
ATOM 1886 C CA . TRP A 1 225 ? 35.496 2.689 -54.412 1.00 95.44 225 TRP A CA 1
ATOM 1887 C C . TRP A 1 225 ? 35.002 2.020 -55.695 1.00 95.44 225 TRP A C 1
ATOM 1889 O O . TRP A 1 225 ? 35.812 1.730 -56.575 1.00 95.44 225 TRP A O 1
ATOM 1899 N N . ASN A 1 226 ? 33.697 1.767 -55.814 1.00 95.94 226 ASN A N 1
ATOM 1900 C CA . ASN A 1 226 ? 33.114 1.235 -57.043 1.00 95.94 226 ASN A CA 1
ATOM 1901 C C . ASN A 1 226 ? 33.255 2.233 -58.199 1.00 95.94 226 ASN A C 1
ATOM 1903 O O . ASN A 1 226 ? 33.653 1.827 -59.290 1.00 95.94 226 ASN A O 1
ATOM 1907 N N . ASP A 1 227 ? 33.002 3.518 -57.945 1.00 95.50 227 ASP A N 1
ATOM 1908 C CA . ASP A 1 227 ? 33.159 4.586 -58.936 1.00 95.50 227 ASP A CA 1
ATOM 1909 C C . ASP A 1 227 ? 34.622 4.706 -59.376 1.00 95.50 227 ASP A C 1
ATOM 1911 O O . ASP A 1 227 ? 34.922 4.693 -60.570 1.00 95.50 227 ASP A O 1
ATOM 1915 N N . LEU A 1 228 ? 35.556 4.705 -58.418 1.00 95.31 228 LEU A N 1
ATOM 1916 C CA . LEU A 1 228 ? 36.990 4.747 -58.705 1.00 95.31 228 LEU A CA 1
ATOM 1917 C C . LEU A 1 228 ? 37.445 3.516 -59.501 1.00 95.31 228 LEU A C 1
ATOM 1919 O O . LEU A 1 228 ? 38.242 3.628 -60.431 1.00 95.31 228 LEU A O 1
ATOM 1923 N N . LYS A 1 229 ? 36.922 2.329 -59.175 1.00 96.12 229 LYS A N 1
ATOM 1924 C CA . LYS A 1 229 ? 37.200 1.100 -59.927 1.00 96.12 229 LYS A CA 1
ATOM 1925 C C . LYS A 1 229 ? 36.710 1.211 -61.373 1.00 96.12 229 LYS A C 1
ATOM 1927 O O . LYS A 1 229 ? 37.421 0.777 -62.280 1.00 96.12 229 LYS A O 1
ATOM 1932 N N . ALA A 1 230 ? 35.527 1.785 -61.592 1.00 95.94 230 ALA A N 1
ATOM 1933 C CA . ALA A 1 230 ? 34.995 2.028 -62.929 1.00 95.94 230 ALA A CA 1
ATOM 1934 C C . ALA A 1 230 ? 35.856 3.041 -63.704 1.00 95.94 230 ALA A C 1
ATOM 1936 O O . ALA A 1 230 ? 36.197 2.791 -64.860 1.00 95.94 230 ALA A O 1
ATOM 1937 N N . GLU A 1 231 ? 36.282 4.129 -63.059 1.00 95.56 231 GLU A N 1
ATOM 1938 C CA . GLU A 1 231 ? 37.163 5.134 -63.661 1.00 95.56 231 GLU A CA 1
ATOM 1939 C C . GLU A 1 231 ? 38.530 4.545 -64.048 1.00 95.56 231 GLU A C 1
ATOM 1941 O O . GLU A 1 231 ? 39.012 4.751 -65.162 1.00 95.56 231 GLU A O 1
ATOM 1946 N N . VAL A 1 232 ? 39.147 3.753 -63.166 1.00 95.56 232 VAL A N 1
ATOM 1947 C CA . VAL A 1 232 ? 40.417 3.065 -63.453 1.00 95.56 232 VAL A CA 1
ATOM 1948 C C . VAL A 1 232 ? 40.265 2.099 -64.626 1.00 95.56 232 VAL A C 1
ATOM 1950 O O . VAL A 1 232 ? 41.138 2.053 -65.494 1.00 95.56 232 VAL A O 1
ATOM 1953 N N . ALA A 1 233 ? 39.163 1.349 -64.694 1.00 95.75 233 ALA A N 1
ATOM 1954 C CA . ALA A 1 233 ? 38.893 0.455 -65.816 1.00 95.75 233 ALA A CA 1
ATOM 1955 C C . ALA A 1 233 ? 38.771 1.229 -67.141 1.00 95.75 233 ALA A C 1
ATOM 1957 O O . ALA A 1 233 ? 39.396 0.844 -68.128 1.00 95.75 233 ALA A O 1
ATOM 1958 N N . GLN A 1 234 ? 38.054 2.359 -67.150 1.00 96.06 234 GLN A N 1
ATOM 1959 C CA . GLN A 1 234 ? 37.954 3.235 -68.324 1.00 96.06 234 GLN A CA 1
ATOM 1960 C C . GLN A 1 234 ? 39.318 3.787 -68.751 1.00 96.06 234 GLN A C 1
ATOM 1962 O O . GLN A 1 234 ? 39.677 3.697 -69.923 1.00 96.06 234 GLN A O 1
ATOM 1967 N N . ARG A 1 235 ? 40.115 4.303 -67.806 1.00 94.12 235 ARG A N 1
ATOM 1968 C CA . ARG A 1 235 ? 41.465 4.811 -68.096 1.00 94.12 235 ARG A CA 1
ATOM 1969 C C . ARG A 1 235 ? 42.388 3.717 -68.627 1.00 94.12 235 ARG A C 1
ATOM 1971 O O . ARG A 1 235 ? 43.199 3.983 -69.503 1.00 94.12 235 ARG A O 1
ATOM 1978 N N . THR A 1 236 ? 42.253 2.491 -68.129 1.00 95.62 236 THR A N 1
ATOM 1979 C CA . THR A 1 236 ? 43.055 1.349 -68.587 1.00 95.62 236 THR A CA 1
ATOM 1980 C C . THR A 1 236 ? 42.708 0.978 -70.029 1.00 95.62 236 THR A C 1
ATOM 1982 O O . THR A 1 236 ? 43.618 0.763 -70.826 1.00 95.62 236 THR A O 1
ATOM 1985 N N . LEU A 1 237 ? 41.419 0.966 -70.386 1.00 95.81 237 LEU A N 1
ATOM 1986 C CA . LEU A 1 237 ? 40.979 0.770 -71.772 1.00 95.81 237 LEU A CA 1
ATOM 1987 C C . LEU A 1 237 ? 41.501 1.878 -72.696 1.00 95.81 237 LEU A C 1
ATOM 1989 O O . LEU A 1 237 ? 41.969 1.589 -73.794 1.00 95.81 237 LEU A O 1
ATOM 1993 N N . GLU A 1 238 ? 41.478 3.134 -72.247 1.00 94.81 238 GLU A N 1
ATOM 1994 C CA . GLU A 1 238 ? 42.004 4.250 -73.040 1.00 94.81 238 GLU A CA 1
ATOM 1995 C C . GLU A 1 238 ? 43.525 4.161 -73.226 1.00 94.81 238 GLU A C 1
ATOM 1997 O O . GLU A 1 238 ? 44.025 4.358 -74.331 1.00 94.81 238 GLU A O 1
ATOM 2002 N N . ILE A 1 239 ? 44.273 3.790 -72.181 1.00 94.38 239 ILE A N 1
ATOM 2003 C CA . ILE A 1 239 ? 45.719 3.549 -72.283 1.00 94.38 239 ILE A CA 1
ATOM 2004 C C . ILE A 1 239 ? 46.005 2.430 -73.288 1.00 94.38 239 ILE A C 1
ATOM 2006 O O . ILE A 1 239 ? 46.870 2.603 -74.143 1.00 94.38 239 ILE A O 1
ATOM 2010 N N . GLN A 1 240 ? 45.276 1.312 -73.222 1.00 94.50 240 GLN A N 1
ATOM 2011 C CA . GLN A 1 240 ? 45.432 0.206 -74.175 1.00 94.50 240 GLN A CA 1
ATOM 2012 C C . GLN A 1 240 ? 45.181 0.674 -75.612 1.00 94.50 240 GLN A C 1
ATOM 2014 O O . GLN A 1 240 ? 46.001 0.427 -76.496 1.00 94.50 240 GLN A O 1
ATOM 2019 N N . ARG A 1 241 ? 44.110 1.440 -75.837 1.00 94.62 241 ARG A N 1
ATOM 2020 C CA . ARG A 1 241 ? 43.801 2.028 -77.144 1.00 94.62 241 ARG A CA 1
ATOM 2021 C C . ARG A 1 241 ? 44.918 2.950 -77.647 1.00 94.62 241 ARG A C 1
ATOM 2023 O O . ARG A 1 241 ? 45.300 2.879 -78.815 1.00 94.62 241 ARG A O 1
ATOM 2030 N N . LEU A 1 242 ? 45.446 3.826 -76.793 1.00 93.50 242 LEU A N 1
ATOM 2031 C CA . LEU A 1 242 ? 46.539 4.732 -77.159 1.00 93.50 242 LEU A CA 1
ATOM 2032 C C . LEU A 1 242 ? 47.835 3.968 -77.461 1.00 93.50 242 LEU A C 1
ATOM 2034 O O . LEU A 1 242 ? 48.522 4.309 -78.423 1.00 93.50 242 LEU A O 1
ATOM 2038 N N . GLN A 1 243 ? 48.133 2.905 -76.711 1.00 93.62 243 GLN A N 1
ATOM 2039 C CA . GLN A 1 243 ? 49.276 2.025 -76.964 1.00 93.62 243 GLN A CA 1
ATOM 2040 C C . GLN A 1 243 ? 49.165 1.310 -78.316 1.00 93.62 243 GLN A C 1
ATOM 2042 O O . GLN A 1 243 ? 50.155 1.211 -79.037 1.00 93.62 243 GLN A O 1
ATOM 2047 N N . GLU A 1 244 ? 47.976 0.842 -78.704 1.00 93.62 244 GLU A N 1
ATOM 2048 C CA . GLU A 1 244 ? 47.749 0.259 -80.034 1.00 93.62 244 GLU A CA 1
ATOM 2049 C C . GLU A 1 244 ? 48.032 1.269 -81.153 1.00 93.62 244 GLU A C 1
ATOM 2051 O O . GLU A 1 244 ? 48.706 0.949 -82.138 1.00 93.62 244 GLU A O 1
ATOM 2056 N N . VAL A 1 245 ? 47.562 2.509 -80.987 1.00 94.69 245 VAL A N 1
ATOM 2057 C CA . VAL A 1 245 ? 47.814 3.603 -81.934 1.00 94.69 245 VAL A CA 1
ATOM 2058 C C . VAL A 1 245 ? 49.308 3.924 -82.007 1.00 94.69 245 VAL A C 1
ATOM 2060 O O . VAL A 1 245 ? 49.858 4.009 -83.107 1.00 94.69 245 VAL A O 1
ATOM 2063 N N . GLU A 1 246 ? 49.982 4.067 -80.867 1.00 93.06 246 GLU A N 1
ATOM 2064 C CA . GLU A 1 246 ? 51.420 4.336 -80.797 1.00 93.06 246 GLU A CA 1
ATOM 2065 C C . GLU A 1 246 ? 52.238 3.217 -81.452 1.00 93.06 246 GLU A C 1
ATOM 2067 O O . GLU A 1 246 ? 53.076 3.493 -82.312 1.00 93.06 246 GLU A O 1
ATOM 2072 N N . ASN A 1 247 ? 51.937 1.955 -81.142 1.00 93.19 247 ASN A N 1
ATOM 2073 C CA . ASN A 1 247 ? 52.575 0.796 -81.762 1.00 93.19 247 ASN A CA 1
ATOM 2074 C C . ASN A 1 247 ? 52.388 0.804 -83.285 1.00 93.19 247 ASN A C 1
ATOM 2076 O O . ASN A 1 247 ? 53.354 0.634 -84.030 1.00 93.19 247 ASN A O 1
ATOM 2080 N N . ALA A 1 248 ? 51.176 1.087 -83.773 1.00 92.50 248 ALA A N 1
ATOM 2081 C CA . ALA A 1 248 ? 50.920 1.213 -85.206 1.00 92.50 248 ALA A CA 1
ATOM 2082 C C . ALA A 1 248 ? 51.718 2.367 -85.843 1.00 92.50 248 ALA A C 1
ATOM 2084 O O . ALA A 1 248 ? 52.204 2.241 -86.970 1.00 92.50 248 ALA A O 1
ATOM 2085 N N . HIS A 1 249 ? 51.879 3.494 -85.146 1.00 92.19 249 HIS A N 1
ATOM 2086 C CA . HIS A 1 249 ? 52.717 4.604 -85.600 1.00 92.19 249 HIS A CA 1
ATOM 2087 C C . HIS A 1 249 ? 54.204 4.233 -85.643 1.00 92.19 249 HIS A C 1
ATOM 2089 O O . HIS A 1 249 ? 54.866 4.525 -86.644 1.00 92.19 249 HIS A O 1
ATOM 2095 N N . LEU A 1 250 ? 54.717 3.557 -84.614 1.00 93.19 250 LEU A N 1
ATOM 2096 C CA . LEU A 1 250 ? 56.097 3.076 -84.559 1.00 93.19 250 LEU A CA 1
ATOM 2097 C C . LEU A 1 250 ? 56.390 2.086 -85.689 1.00 93.19 250 LEU A C 1
ATOM 2099 O O . LEU A 1 250 ? 57.401 2.233 -86.374 1.00 93.19 250 LEU A O 1
ATOM 2103 N N . GLU A 1 251 ? 55.490 1.141 -85.961 1.00 92.62 251 GLU A N 1
ATOM 2104 C CA . GLU A 1 251 ? 55.642 0.204 -87.080 1.00 92.62 251 GLU A CA 1
ATOM 2105 C C . GLU A 1 251 ? 55.623 0.915 -88.441 1.00 92.62 251 GLU A C 1
ATOM 2107 O O . GLU A 1 251 ? 56.439 0.612 -89.314 1.00 92.62 251 GLU A O 1
ATOM 2112 N N . ARG A 1 252 ? 54.781 1.945 -88.623 1.00 91.19 252 ARG A N 1
ATOM 2113 C CA . ARG A 1 252 ? 54.821 2.781 -89.840 1.00 91.19 252 ARG A CA 1
ATOM 2114 C C . ARG A 1 252 ? 56.153 3.515 -89.992 1.00 91.19 252 ARG A C 1
ATOM 2116 O O . ARG A 1 252 ? 56.653 3.617 -91.113 1.00 91.19 252 ARG A O 1
ATOM 2123 N N . ILE A 1 253 ? 56.719 4.046 -88.906 1.00 91.62 253 ILE A N 1
ATOM 2124 C CA . ILE A 1 253 ? 58.028 4.720 -88.923 1.00 91.62 253 ILE A CA 1
ATOM 2125 C C . ILE A 1 253 ? 59.124 3.714 -89.286 1.00 91.62 253 ILE A C 1
ATOM 2127 O O . ILE A 1 253 ? 59.852 3.951 -90.251 1.00 91.62 253 ILE A O 1
ATOM 2131 N N . LYS A 1 254 ? 59.179 2.558 -88.612 1.00 92.44 254 LYS A N 1
ATOM 2132 C CA . LYS A 1 254 ? 60.132 1.477 -88.919 1.00 92.44 254 LYS A CA 1
ATOM 2133 C C . LYS A 1 254 ? 60.032 1.032 -90.377 1.00 92.44 254 LYS A C 1
ATOM 2135 O O . LYS A 1 254 ? 61.046 0.941 -91.065 1.00 92.44 254 LYS A O 1
ATOM 2140 N N . HIS A 1 255 ? 58.819 0.816 -90.888 1.00 92.38 255 HIS A N 1
ATOM 2141 C CA . HIS A 1 255 ? 58.607 0.441 -92.285 1.00 92.38 255 HIS A CA 1
ATOM 2142 C C . HIS A 1 255 ? 59.121 1.521 -93.248 1.00 92.38 255 HIS A C 1
ATOM 2144 O O . HIS A 1 255 ? 59.839 1.211 -94.199 1.00 92.38 255 HIS A O 1
ATOM 2150 N N . ARG A 1 256 ? 58.826 2.804 -92.987 1.00 91.31 256 ARG A N 1
ATOM 2151 C CA . ARG A 1 256 ? 59.358 3.928 -93.781 1.00 91.31 256 ARG A CA 1
ATOM 2152 C C . ARG A 1 256 ? 60.883 3.970 -93.764 1.00 91.31 256 ARG A C 1
ATOM 2154 O O . ARG A 1 256 ? 61.480 4.173 -94.818 1.00 91.31 256 ARG A O 1
ATOM 2161 N N . GLU A 1 257 ? 61.514 3.750 -92.614 1.00 92.38 257 GLU A N 1
ATOM 2162 C CA . GLU A 1 257 ? 62.973 3.677 -92.507 1.00 92.38 257 GLU A CA 1
ATOM 2163 C C . GLU A 1 257 ? 63.556 2.520 -93.324 1.00 92.38 257 GLU A C 1
ATOM 2165 O O . GLU A 1 257 ? 64.560 2.701 -94.017 1.00 92.38 257 GLU A O 1
ATOM 2170 N N . VAL A 1 258 ? 62.927 1.341 -93.290 1.00 92.31 258 VAL A N 1
ATOM 2171 C CA . VAL A 1 258 ? 63.331 0.194 -94.119 1.00 92.31 258 VAL A CA 1
ATOM 2172 C C . VAL A 1 258 ? 63.179 0.525 -95.604 1.00 92.31 258 VAL A C 1
ATOM 2174 O O . VAL A 1 258 ? 64.121 0.308 -96.369 1.00 92.31 258 VAL A O 1
ATOM 2177 N N . CYS A 1 259 ? 62.053 1.111 -96.024 1.00 91.06 259 CYS A N 1
ATOM 2178 C CA . CYS A 1 259 ? 61.849 1.555 -97.403 1.00 91.06 259 CYS A CA 1
ATOM 2179 C C . CYS A 1 259 ? 62.900 2.583 -97.834 1.00 91.06 259 CYS A C 1
ATOM 2181 O O . CYS A 1 259 ? 63.453 2.456 -98.923 1.00 91.06 259 CYS A O 1
ATOM 2183 N N . LEU A 1 260 ? 63.218 3.565 -96.985 1.00 92.06 260 LEU A N 1
ATOM 2184 C CA . LEU A 1 260 ? 64.238 4.580 -97.252 1.00 92.06 260 LEU A CA 1
ATOM 2185 C C . LEU A 1 260 ? 65.626 3.943 -97.425 1.00 92.06 260 LEU A C 1
ATOM 2187 O O . LEU A 1 260 ? 66.336 4.249 -98.387 1.00 92.06 260 LEU A O 1
ATOM 2191 N N . LYS A 1 261 ? 66.006 3.017 -96.534 1.00 92.31 261 LYS A N 1
ATOM 2192 C CA . LYS A 1 261 ? 67.265 2.257 -96.629 1.00 92.31 261 LYS A CA 1
ATOM 2193 C C . LYS A 1 261 ? 67.325 1.444 -97.928 1.00 92.31 261 LYS A C 1
ATOM 2195 O O . LYS A 1 261 ? 68.345 1.468 -98.616 1.00 92.31 261 LYS A O 1
ATOM 2200 N N . SER A 1 262 ? 66.238 0.771 -98.302 1.00 91.06 262 SER A N 1
ATOM 2201 C CA . SER A 1 262 ? 66.134 0.006 -99.552 1.00 91.06 262 SER A CA 1
ATOM 2202 C C . SER A 1 262 ? 66.185 0.899 -100.795 1.00 91.06 262 SER A C 1
ATOM 2204 O O . SER A 1 262 ? 66.947 0.611 -101.716 1.00 91.06 262 SER A O 1
ATOM 2206 N N . ALA A 1 263 ? 65.462 2.022 -100.808 1.00 91.81 263 ALA A N 1
ATOM 2207 C CA . ALA A 1 263 ? 65.500 3.010 -101.886 1.00 91.81 263 ALA A CA 1
ATOM 2208 C C . ALA A 1 263 ? 66.916 3.575 -102.079 1.00 91.81 263 ALA A C 1
ATOM 2210 O O . ALA A 1 263 ? 67.398 3.671 -103.207 1.00 91.81 263 ALA A O 1
ATOM 2211 N N . THR A 1 264 ? 67.623 3.856 -100.979 1.00 90.88 264 THR A N 1
ATOM 2212 C CA . THR A 1 264 ? 69.021 4.313 -100.998 1.00 90.88 264 THR A CA 1
ATOM 2213 C C . THR A 1 264 ? 69.947 3.258 -101.617 1.00 90.88 264 THR A C 1
ATOM 2215 O O . THR A 1 264 ? 70.784 3.589 -102.458 1.00 90.88 264 THR A O 1
ATOM 2218 N N . LYS A 1 265 ? 69.769 1.971 -101.272 1.00 91.62 265 LYS A N 1
ATOM 2219 C CA . LYS A 1 265 ? 70.508 0.852 -101.888 1.00 91.62 265 LYS A CA 1
ATOM 2220 C C . LYS A 1 265 ? 70.220 0.721 -103.385 1.00 91.62 265 LYS A C 1
ATOM 2222 O O . LYS A 1 265 ? 71.161 0.571 -104.160 1.00 91.62 265 LYS A O 1
ATOM 2227 N N . ILE A 1 266 ? 68.953 0.813 -103.802 1.00 90.44 266 ILE A N 1
ATOM 2228 C CA . ILE A 1 266 ? 68.554 0.771 -105.220 1.00 90.44 266 ILE A CA 1
ATOM 2229 C C . ILE A 1 266 ? 69.172 1.946 -105.981 1.00 90.44 266 ILE A C 1
ATOM 2231 O O . ILE A 1 266 ? 69.742 1.747 -107.053 1.00 90.44 266 ILE A O 1
ATOM 2235 N N . GLN A 1 267 ? 69.123 3.157 -105.420 1.00 89.69 267 GLN A N 1
ATOM 2236 C CA . GLN A 1 267 ? 69.747 4.336 -106.016 1.00 89.69 267 GLN A CA 1
ATOM 2237 C C . GLN A 1 267 ? 71.257 4.128 -106.195 1.00 89.69 267 GLN A C 1
ATOM 2239 O O . GLN A 1 267 ? 71.783 4.378 -107.280 1.00 89.69 267 GLN A O 1
ATOM 2244 N N . ALA A 1 268 ? 71.959 3.653 -105.162 1.00 89.38 268 ALA A N 1
ATOM 2245 C CA . ALA A 1 268 ? 73.390 3.364 -105.232 1.00 89.38 268 ALA A CA 1
ATOM 2246 C C . ALA A 1 268 ? 73.706 2.269 -106.267 1.00 89.38 268 ALA A C 1
ATOM 2248 O O . ALA A 1 268 ? 74.634 2.423 -107.064 1.00 89.38 268 ALA A O 1
ATOM 2249 N N . TRP A 1 269 ? 72.900 1.202 -106.314 1.00 92.31 269 TRP A N 1
ATOM 2250 C CA . TRP A 1 269 ? 73.019 0.134 -107.306 1.00 92.31 269 TRP A CA 1
ATOM 2251 C C . TRP A 1 269 ? 72.840 0.660 -108.730 1.00 92.31 269 TRP A C 1
ATOM 2253 O O . TRP A 1 269 ? 73.705 0.423 -109.572 1.00 92.31 269 TRP A O 1
ATOM 2263 N N . TRP A 1 270 ? 71.781 1.431 -108.993 1.00 88.56 270 TRP A N 1
ATOM 2264 C CA . TRP A 1 270 ? 71.501 2.002 -110.311 1.00 88.56 270 TRP A CA 1
ATOM 2265 C C . TRP A 1 270 ? 72.610 2.957 -110.762 1.00 88.56 270 TRP A C 1
ATOM 2267 O O . TRP A 1 270 ? 73.108 2.838 -111.881 1.00 88.56 270 TRP A O 1
ATOM 2277 N N . ARG A 1 271 ? 73.089 3.840 -109.870 1.00 85.00 271 ARG A N 1
ATOM 2278 C CA . ARG A 1 271 ? 74.261 4.696 -110.133 1.00 85.00 271 ARG A CA 1
ATOM 2279 C C . ARG A 1 271 ? 75.508 3.863 -110.450 1.00 85.00 271 ARG A C 1
ATOM 2281 O O . ARG A 1 271 ? 76.217 4.188 -111.396 1.00 85.00 271 ARG A O 1
ATOM 2288 N N . GLY A 1 272 ? 75.743 2.764 -109.733 1.00 87.50 272 GLY A N 1
ATOM 2289 C CA . GLY A 1 272 ? 76.834 1.829 -110.026 1.00 87.50 272 GLY A CA 1
ATOM 2290 C C . GLY A 1 272 ? 76.688 1.108 -111.373 1.00 87.50 272 GLY A C 1
ATOM 2291 O O . GLY A 1 272 ? 77.675 0.927 -112.082 1.00 87.50 272 GLY A O 1
ATOM 2292 N N . VAL A 1 273 ? 75.468 0.724 -111.767 1.00 85.12 273 VAL A N 1
ATOM 2293 C CA . VAL A 1 273 ? 75.179 0.128 -113.086 1.00 85.12 273 VAL A CA 1
ATOM 2294 C C . VAL A 1 273 ? 75.421 1.134 -114.211 1.00 85.12 273 VAL A C 1
ATOM 2296 O O . VAL A 1 273 ? 76.038 0.772 -115.208 1.00 85.12 273 VAL A O 1
ATOM 2299 N N . ILE A 1 274 ? 74.995 2.389 -114.043 1.00 80.81 274 ILE A N 1
ATOM 2300 C CA . ILE A 1 274 ? 75.245 3.484 -114.994 1.00 80.81 274 ILE A CA 1
ATOM 2301 C C . ILE A 1 274 ? 76.742 3.678 -115.228 1.00 80.81 274 ILE A C 1
ATOM 2303 O O . ILE A 1 274 ? 77.168 3.755 -116.379 1.00 80.81 274 ILE A O 1
ATOM 2307 N N . VAL A 1 275 ? 77.534 3.699 -114.149 1.00 78.81 275 VAL A N 1
ATOM 2308 C CA . VAL A 1 275 ? 78.999 3.803 -114.224 1.00 78.81 275 VAL A CA 1
ATOM 2309 C C . VAL A 1 275 ? 79.595 2.600 -114.963 1.00 78.81 275 VAL A C 1
ATOM 2311 O O . VAL A 1 275 ? 80.402 2.790 -115.866 1.00 78.81 275 VAL A O 1
ATOM 2314 N N . ARG A 1 276 ? 79.162 1.368 -114.656 1.00 80.50 276 ARG A N 1
ATOM 2315 C CA . ARG A 1 276 ? 79.667 0.144 -115.313 1.00 80.50 276 ARG A CA 1
ATOM 2316 C C . ARG A 1 276 ? 79.262 0.005 -116.782 1.00 80.50 276 ARG A C 1
ATOM 2318 O O . ARG A 1 276 ? 80.010 -0.577 -117.555 1.00 80.50 276 ARG A O 1
ATOM 2325 N N . ARG A 1 277 ? 78.091 0.515 -117.173 1.00 75.56 277 ARG A N 1
ATOM 2326 C CA . ARG A 1 277 ? 77.603 0.505 -118.564 1.00 75.56 277 ARG A CA 1
ATOM 2327 C C . ARG A 1 277 ? 78.050 1.726 -119.380 1.00 75.56 277 ARG A C 1
ATOM 2329 O O . ARG A 1 277 ? 77.698 1.813 -120.549 1.00 75.56 277 ARG A O 1
ATOM 2336 N N . GLY A 1 278 ? 78.790 2.669 -118.788 1.00 64.00 278 GLY A N 1
ATOM 2337 C CA . GLY A 1 278 ? 79.295 3.857 -119.487 1.00 64.00 278 GLY A CA 1
ATOM 2338 C C . GLY A 1 278 ? 78.217 4.866 -119.909 1.00 64.00 278 GLY A C 1
ATOM 2339 O O . GLY A 1 278 ? 78.457 5.688 -120.790 1.00 64.00 278 GLY A O 1
ATOM 2340 N N . ILE A 1 279 ? 77.023 4.828 -119.304 1.00 61.75 279 ILE A N 1
ATOM 2341 C CA . ILE A 1 279 ? 75.910 5.721 -119.662 1.00 61.75 279 ILE A CA 1
ATOM 2342 C C . ILE A 1 279 ? 76.120 7.073 -118.962 1.00 61.75 279 ILE A C 1
ATOM 2344 O O . ILE A 1 279 ? 75.976 7.192 -117.750 1.00 61.75 279 ILE A O 1
ATOM 2348 N N . VAL A 1 280 ? 76.466 8.129 -119.700 1.00 60.38 280 VAL A N 1
ATOM 2349 C CA . VAL A 1 280 ? 76.708 9.460 -119.111 1.00 60.38 280 VAL A CA 1
ATOM 2350 C C . VAL A 1 280 ? 75.389 10.225 -118.954 1.00 60.38 280 VAL A C 1
ATOM 2352 O O . VAL A 1 280 ? 74.897 10.851 -119.891 1.00 60.38 280 VAL A O 1
ATOM 2355 N N . LEU A 1 281 ? 74.815 10.219 -117.747 1.00 58.66 281 LEU A N 1
ATOM 2356 C CA . LEU A 1 281 ? 73.673 11.077 -117.408 1.00 58.66 281 LEU A CA 1
ATOM 2357 C C . LEU A 1 281 ? 74.144 12.519 -117.165 1.00 58.66 281 LEU A C 1
ATOM 2359 O O . LEU A 1 281 ? 74.543 12.878 -116.060 1.00 58.66 281 LEU A O 1
ATOM 2363 N N . GLY A 1 282 ? 74.057 13.352 -118.204 1.00 51.97 282 GLY A N 1
ATOM 2364 C CA . GLY A 1 282 ? 74.108 14.811 -118.079 1.00 51.97 282 GLY A CA 1
ATOM 2365 C C . GLY A 1 282 ? 75.475 15.454 -118.317 1.00 51.97 282 GLY A C 1
ATOM 2366 O O . GLY A 1 282 ? 76.042 16.076 -117.423 1.00 51.97 282 GLY A O 1
ATOM 2367 N N . ALA A 1 283 ? 75.947 15.445 -119.563 1.00 44.47 283 ALA A N 1
ATOM 2368 C CA . ALA A 1 283 ? 76.892 16.453 -120.037 1.00 44.47 283 ALA A CA 1
ATOM 2369 C C . ALA A 1 283 ? 76.142 17.771 -120.339 1.00 44.47 283 ALA A C 1
ATOM 2371 O O . ALA A 1 283 ? 75.830 18.077 -121.489 1.00 44.47 283 ALA A O 1
ATOM 2372 N N . ARG A 1 284 ? 75.835 18.580 -119.313 1.00 43.91 284 ARG A N 1
ATOM 2373 C CA . ARG A 1 284 ? 75.462 19.997 -119.504 1.00 43.91 284 ARG A CA 1
ATOM 2374 C C . ARG A 1 284 ? 76.591 20.905 -119.015 1.00 43.91 284 ARG A C 1
ATOM 2376 O O . ARG A 1 284 ? 76.850 21.052 -117.828 1.00 43.91 284 ARG A O 1
ATOM 2383 N N . LYS A 1 285 ? 77.273 21.463 -120.019 1.00 40.50 285 LYS A N 1
ATOM 2384 C CA . LYS A 1 285 ? 78.315 22.499 -120.041 1.00 40.50 285 LYS A CA 1
ATOM 2385 C C . LYS A 1 285 ? 78.435 23.353 -118.765 1.00 40.50 285 LYS A C 1
ATOM 2387 O O . LYS A 1 285 ? 77.552 24.145 -118.446 1.00 40.50 285 LYS A O 1
ATOM 2392 N N . ARG A 1 286 ? 79.619 23.298 -118.142 1.00 44.41 286 ARG A N 1
ATOM 2393 C CA . ARG A 1 286 ? 80.152 24.344 -117.253 1.00 44.41 286 ARG A CA 1
ATOM 2394 C C . ARG A 1 286 ? 80.163 25.693 -117.992 1.00 44.41 286 ARG A C 1
ATOM 2396 O O . ARG A 1 286 ? 80.839 25.817 -119.010 1.00 44.41 286 ARG A O 1
ATOM 2403 N N . LYS A 1 287 ? 79.498 26.719 -117.449 1.00 45.00 287 LYS A N 1
ATOM 2404 C CA . LYS A 1 287 ? 79.820 28.130 -117.724 1.00 45.00 287 LYS A CA 1
ATOM 2405 C C . LYS A 1 287 ? 80.382 28.771 -116.453 1.00 45.00 287 LYS A C 1
ATOM 2407 O O . LYS A 1 287 ? 79.822 28.649 -115.372 1.00 45.00 287 LYS A O 1
ATOM 2412 N N . LYS A 1 288 ? 81.551 29.380 -116.631 1.00 45.47 288 LYS A N 1
ATOM 2413 C CA . LYS A 1 288 ? 82.414 30.062 -115.658 1.00 45.47 288 LYS A CA 1
ATOM 2414 C C . LYS A 1 288 ? 82.125 31.575 -115.727 1.00 45.47 288 LYS A C 1
ATOM 2416 O O . LYS A 1 288 ? 81.809 32.042 -116.819 1.00 45.47 288 LYS A O 1
ATOM 2421 N N . LYS A 1 289 ? 82.376 32.296 -114.618 1.00 43.00 289 LYS A N 1
ATOM 2422 C CA . LYS A 1 289 ? 82.257 33.761 -114.337 1.00 43.00 289 LYS A CA 1
ATOM 2423 C C . LYS A 1 289 ? 80.971 34.121 -113.565 1.00 43.00 289 LYS A C 1
ATOM 2425 O O . LYS A 1 289 ? 79.926 33.587 -113.884 1.00 43.00 289 LYS A O 1
ATOM 2430 N N . GLN A 1 290 ? 80.956 34.993 -112.552 1.00 45.25 290 GLN A N 1
ATOM 2431 C CA . GLN A 1 290 ? 81.946 35.938 -112.014 1.00 45.25 290 GLN A CA 1
ATOM 2432 C C . GLN A 1 290 ? 81.561 36.296 -110.563 1.00 45.25 290 GLN A C 1
ATOM 2434 O O . GLN A 1 290 ? 80.408 36.151 -110.169 1.00 45.25 290 GLN A O 1
ATOM 2439 N N . SER A 1 291 ? 82.527 36.764 -109.777 1.00 44.41 291 SER A N 1
ATOM 2440 C CA . SER A 1 291 ? 82.363 37.209 -108.393 1.00 44.41 291 SER A CA 1
ATOM 2441 C C . SER A 1 291 ? 81.522 38.489 -108.252 1.00 44.41 291 SER A C 1
ATOM 2443 O O . SER A 1 291 ? 81.640 39.397 -109.073 1.00 44.41 291 SER A O 1
ATOM 2445 N N . LYS A 1 292 ? 80.780 38.617 -107.138 1.00 46.06 292 LYS A N 1
ATOM 2446 C CA . LYS A 1 292 ? 80.732 39.851 -106.325 1.00 46.06 292 LYS A CA 1
ATOM 2447 C C . LYS A 1 292 ? 80.115 39.625 -104.932 1.00 46.06 292 LYS A C 1
ATOM 2449 O O . LYS A 1 292 ? 78.962 39.253 -104.774 1.00 46.06 292 LYS A O 1
ATOM 2454 N N . LYS A 1 293 ? 80.974 39.877 -103.945 1.00 47.84 293 LYS A N 1
ATOM 2455 C CA . LYS A 1 293 ? 80.782 40.293 -102.544 1.00 47.84 293 LYS A CA 1
ATOM 2456 C C . LYS A 1 293 ? 79.461 41.045 -102.254 1.00 47.84 293 LYS A C 1
ATOM 2458 O O . LYS A 1 293 ? 79.209 42.054 -102.903 1.00 47.84 293 LYS A O 1
ATOM 2463 N N . ASN A 1 294 ? 78.718 40.624 -101.221 1.00 44.41 294 ASN A N 1
ATOM 2464 C CA . ASN A 1 294 ? 78.232 41.431 -100.072 1.00 44.41 294 ASN A CA 1
ATOM 2465 C C . ASN A 1 294 ? 77.300 40.562 -99.192 1.00 44.41 294 ASN A C 1
ATOM 2467 O O . ASN A 1 294 ? 76.384 39.935 -99.699 1.00 44.41 294 ASN A O 1
ATOM 2471 N N . LYS A 1 295 ? 77.659 40.243 -97.942 1.00 46.72 295 LYS A N 1
ATOM 2472 C CA . LYS A 1 295 ? 77.511 41.015 -96.685 1.00 46.72 295 LYS A CA 1
ATOM 2473 C C . LYS A 1 295 ? 76.067 41.017 -96.125 1.00 46.72 295 LYS A C 1
ATOM 2475 O O . LYS A 1 295 ? 75.235 41.795 -96.549 1.00 46.72 295 LYS A O 1
ATOM 2480 N N . HIS A 1 296 ? 75.890 40.197 -95.080 1.00 44.34 296 HIS A N 1
ATOM 2481 C CA . HIS A 1 296 ? 75.126 40.439 -93.842 1.00 44.34 296 HIS A CA 1
ATOM 2482 C C . HIS A 1 296 ? 73.580 40.602 -93.810 1.00 44.34 296 HIS A C 1
ATOM 2484 O O . HIS A 1 296 ? 73.044 41.614 -94.226 1.00 44.34 296 HIS A O 1
ATOM 2490 N N . LYS A 1 297 ? 72.970 39.707 -93.000 1.00 46.53 297 LYS A N 1
ATOM 2491 C CA . LYS A 1 297 ? 72.293 39.983 -91.698 1.00 46.53 297 LYS A CA 1
ATOM 2492 C C . LYS A 1 297 ? 70.770 40.271 -91.683 1.00 46.53 297 LYS A C 1
ATOM 2494 O O . LYS A 1 297 ? 70.333 41.332 -92.085 1.00 46.53 297 LYS A O 1
ATOM 2499 N N . LYS A 1 298 ? 70.069 39.362 -90.972 1.00 45.81 298 LYS A N 1
ATOM 2500 C CA . LYS A 1 298 ? 68.864 39.496 -90.107 1.00 45.81 298 LYS A CA 1
ATOM 2501 C C . LYS A 1 298 ? 67.517 39.976 -90.687 1.00 45.81 298 LYS A C 1
ATOM 2503 O O . LYS A 1 298 ? 67.374 41.141 -91.013 1.00 45.81 298 LYS A O 1
ATOM 2508 N N . SER A 1 299 ? 66.492 39.150 -90.451 1.00 40.31 299 SER A N 1
ATOM 2509 C CA . SER A 1 299 ? 65.228 39.465 -89.735 1.00 40.31 299 SER A CA 1
ATOM 2510 C C . SER A 1 299 ? 64.567 38.107 -89.407 1.00 40.31 299 SER A C 1
ATOM 2512 O O . SER A 1 299 ? 64.519 37.256 -90.284 1.00 40.31 299 SER A O 1
ATOM 2514 N N . LYS A 1 300 ? 64.281 37.680 -88.169 1.00 43.62 300 LYS A N 1
ATOM 2515 C CA . LYS A 1 300 ? 63.280 38.158 -87.197 1.00 43.62 300 LYS A CA 1
ATOM 2516 C C . LYS A 1 300 ? 61.936 38.541 -87.827 1.00 43.62 300 LYS A C 1
ATOM 2518 O O . LYS A 1 300 ? 61.776 39.663 -88.293 1.00 43.62 300 LYS A O 1
ATOM 2523 N N . GLY A 1 301 ? 61.027 37.575 -87.757 1.00 39.31 301 GLY A N 1
ATOM 2524 C CA . GLY A 1 301 ? 59.572 37.640 -87.752 1.00 39.31 301 GLY A CA 1
ATOM 2525 C C . GLY A 1 301 ? 59.132 36.363 -87.059 1.00 39.31 301 GLY A C 1
ATOM 2526 O O . GLY A 1 301 ? 59.576 35.301 -87.549 1.00 39.31 301 GLY A O 1
#

Secondary structure (DSSP, 8-state):
-HHHHHHHHHHHHHHHHHHHHT-TTTTTT-B-TTSSSBHHHHHHHHHHHHHHHHHHHHHHHHHHHHHTTS---------------S-------HHHHHHHHHHHHHHHHHHHHHHHHHHHHHHHHHHHHHHHHHHHHHHHHHHHHHHHHHHHHHHHHHHHHHHHHHHHHHHHHHHHHHHHHHHHHHHHHHHHHHHHHHHHHHHHHHHHHHHHHHHHHHHHHHHHHHHHHHHHHHHHHHHHHHHHHHHHHHHHHHHHHHHHHHHHHHHHHHHHHHHHTT-----------------------

Organism: Culex tarsalis (NCBI:txid7177)

Foldseek 3Di:
DVLVVLVVVLVVLVVVLVVLVVDVVCQVVQADPVNPDTPNRVSVVVNVVSVVVNVVVVVVVVVVVVCVPPDPPPPPPPPPPDPDDDDDPPPPPVVVVVVVVVVVVVVVVVVVVVVVVVVVVVVVVVVVVVVVVVVVVVVVVVVVVVVVVVVVVVVVVVVVVVVVVVVVVVVVVVVVVVVVVVVVVVVVVVVVVVVVVVVVVVVVVVVVVVVVVVVVVVVVVVVVVVVVVVVVVVVVVVVVVVVVVVVVVVVVVVVVVVVVVVVVVVVVVVVVVCVVVVPDDDPDDDDDDDDDDDDDDDDDD

InterPro domains:
  IPR000048 IQ motif, EF-hand binding site [PF00612] (261-277)
  IPR042618 Dynein regulatory complex protein 9 [PTHR14871] (135-299)

pLDDT: mean 82.7, std 19.2, range [37.38, 98.56]

Radius of gyration: 85.85 Å; chains: 1; bounding box: 165×56×231 Å